Protein AF-A0ABD2P4W2-F1 (afdb_monomer)

Nearest PDB structures (foldseek):
  8jvi-assembly1_C  TM=2.532E-01  e=9.306E+00  Homo sapiens

pLDDT: mean 79.31, std 14.36, range [38.62, 95.75]

Foldseek 3Di:
DVVVLVVLLVQLVVLLCVLVVHPPDDPLCCLAPVNLVSSVVSLCVSQVQDPVVLAGPRLVSSVSNLVSLLVVLVVQLVVCVVVVPPVSNVRNVVSNVSSCVVCVPRRPVRSVVVVVVCVVPPDPDDDDPVVLVVLLVVLVVLLVVLVVVVVVPNDPVSVVVNVVSVVVNVCSLLVHDPVVVVPQDVVLQVPADADDPPDPSLVPDDPVSSVVCSRRRDD

Organism: NCBI:txid559131

Radius of gyration: 25.96 Å; Cα contacts (8 Å, |Δi|>4): 155; chains: 1; bounding box: 66×44×63 Å

Secondary structure (DSSP, 8-state):
-HHHHHHHHHHHHHHHHHHTT-TT--GGGGGSGGGHHHHHHHHHHHHTEETTTTEESSHHHHHHHHHHHHHHHHHHHHHHHHTT-HHHHHHHHHHHHHHHHHIIIIIIHHHHHHHHHHHHH----PPPHHHHHHHHHHHHHHHHHHHHHHHH---HHHHHHHHHHHHHHHHHHHTS-HHHHHT--HHHHHTPPPPPTT-HHHHTS-HHHHHHHTT----

Solvent-accessible surface area (backbone atoms only — not comparable to full-atom values): 12471 Å² total; per-residue (Å²): 116,66,69,60,54,52,50,52,54,51,51,41,49,56,42,33,32,62,75,69,74,38,88,84,68,52,82,75,59,57,43,35,55,90,34,45,65,53,50,54,52,18,50,35,62,74,22,45,47,38,83,90,75,64,42,50,79,37,32,70,56,47,53,48,50,56,55,49,51,53,54,52,46,55,50,51,36,56,51,22,59,76,68,68,38,60,69,65,30,48,39,38,49,56,27,48,52,55,52,47,55,53,42,56,67,56,46,48,53,47,27,54,53,49,52,53,48,52,58,71,67,56,77,81,78,74,82,51,74,66,57,54,50,54,50,48,56,52,41,53,53,49,42,51,55,33,50,54,49,43,71,76,47,83,45,72,69,49,52,52,50,36,49,54,40,51,53,49,50,52,31,62,72,60,74,41,57,72,73,61,62,72,68,60,49,71,68,60,64,73,66,48,58,70,82,63,89,86,39,78,79,56,75,80,44,54,76,72,49,49,66,56,48,66,73,44,77,68,131

Structure (mmCIF, N/CA/C/O backbone):
data_AF-A0ABD2P4W2-F1
#
_entry.id   AF-A0ABD2P4W2-F1
#
loop_
_atom_site.group_PDB
_atom_site.id
_atom_site.type_symbol
_atom_site.label_atom_id
_atom_site.label_alt_id
_atom_site.label_comp_id
_atom_site.label_asym_id
_atom_site.label_entity_id
_atom_site.label_seq_id
_atom_site.pdbx_PDB_ins_code
_atom_site.Cartn_x
_atom_site.Cartn_y
_atom_site.Cartn_z
_atom_site.occupancy
_atom_site.B_iso_or_equiv
_atom_site.auth_seq_id
_atom_site.auth_comp_id
_atom_site.auth_asym_id
_atom_site.auth_atom_id
_atom_site.pdbx_PDB_model_num
ATOM 1 N N . MET A 1 1 ? 2.104 8.604 -4.302 1.00 66.94 1 MET A N 1
ATOM 2 C CA . MET A 1 1 ? 1.792 8.224 -2.901 1.00 66.94 1 MET A CA 1
ATOM 3 C C . MET A 1 1 ? 0.327 8.475 -2.496 1.00 66.94 1 MET A C 1
ATOM 5 O O . MET A 1 1 ? -0.291 7.561 -1.969 1.00 66.94 1 MET A O 1
ATOM 9 N N . ILE A 1 2 ? -0.269 9.649 -2.766 1.00 79.31 2 ILE A N 1
ATOM 10 C CA . ILE A 1 2 ? -1.679 9.965 -2.413 1.00 79.31 2 ILE A CA 1
ATOM 11 C C . ILE A 1 2 ? -2.708 9.025 -3.060 1.00 79.31 2 ILE A C 1
ATOM 13 O O . ILE A 1 2 ? -3.575 8.501 -2.367 1.00 79.31 2 ILE A O 1
ATOM 17 N N . ARG A 1 3 ? -2.574 8.738 -4.364 1.00 84.12 3 ARG A N 1
ATOM 18 C CA . ARG A 1 3 ? -3.506 7.850 -5.088 1.00 84.12 3 ARG A CA 1
ATOM 19 C C . ARG A 1 3 ? -3.620 6.461 -4.457 1.00 84.12 3 ARG A C 1
ATOM 21 O O . ARG A 1 3 ? -4.713 5.919 -4.366 1.00 84.12 3 ARG A O 1
ATOM 28 N N . ALA A 1 4 ? -2.500 5.904 -3.990 1.00 82.62 4 ALA A N 1
ATOM 29 C CA . ALA A 1 4 ? -2.482 4.602 -3.330 1.00 82.62 4 ALA A CA 1
ATOM 30 C C . ALA A 1 4 ? -3.249 4.635 -1.999 1.00 82.62 4 ALA A C 1
ATOM 32 O O . ALA A 1 4 ? -4.070 3.759 -1.760 1.00 82.62 4 ALA A O 1
ATOM 33 N N . LYS A 1 5 ? -3.052 5.684 -1.184 1.00 88.19 5 LYS A N 1
ATOM 34 C CA . LYS A 1 5 ? -3.781 5.878 0.081 1.00 88.19 5 LYS A CA 1
ATOM 35 C C . LYS A 1 5 ? -5.291 5.968 -0.152 1.00 88.19 5 LYS A C 1
ATOM 37 O O . LYS A 1 5 ? -6.044 5.223 0.465 1.00 88.19 5 LYS A O 1
ATOM 42 N N . LEU A 1 6 ? -5.713 6.818 -1.093 1.00 88.62 6 LEU A N 1
ATOM 43 C CA . LEU A 1 6 ? -7.126 6.984 -1.453 1.00 88.62 6 LEU A CA 1
ATOM 44 C C . LEU A 1 6 ? -7.740 5.685 -1.976 1.00 88.62 6 LEU A C 1
ATOM 46 O O . LEU A 1 6 ? -8.839 5.323 -1.572 1.00 88.62 6 LEU A O 1
ATOM 50 N N . ARG A 1 7 ? -7.020 4.944 -2.826 1.00 91.50 7 ARG A N 1
ATOM 51 C CA . ARG A 1 7 ? -7.491 3.654 -3.342 1.00 91.50 7 ARG A CA 1
ATOM 52 C C . ARG A 1 7 ? -7.661 2.621 -2.228 1.00 91.50 7 ARG A C 1
ATOM 54 O O . ARG A 1 7 ? -8.627 1.869 -2.269 1.00 91.50 7 ARG A O 1
ATOM 61 N N . THR A 1 8 ? -6.756 2.577 -1.251 1.00 90.88 8 THR A N 1
ATOM 62 C CA . THR A 1 8 ? -6.867 1.662 -0.103 1.00 90.88 8 THR A CA 1
ATOM 63 C C . THR A 1 8 ? -8.081 1.999 0.760 1.00 90.88 8 THR A C 1
ATOM 65 O O . THR A 1 8 ? -8.876 1.110 1.041 1.00 90.88 8 THR A O 1
ATOM 68 N N . VAL A 1 9 ? -8.273 3.276 1.112 1.00 92.31 9 VAL A N 1
ATOM 69 C CA . VAL A 1 9 ? -9.445 3.718 1.892 1.00 92.31 9 VAL A CA 1
ATOM 70 C C . VAL A 1 9 ? -10.745 3.490 1.117 1.00 92.31 9 VAL A C 1
ATOM 72 O O . VAL A 1 9 ? -11.713 2.998 1.683 1.00 92.31 9 VAL A O 1
ATOM 75 N N . GLY A 1 10 ? -10.763 3.776 -0.187 1.00 92.00 10 GLY A N 1
ATOM 76 C CA . GLY A 1 10 ? -11.934 3.547 -1.034 1.00 92.00 10 GLY A CA 1
ATOM 77 C C . GLY A 1 10 ? -12.313 2.069 -1.142 1.00 92.00 10 GLY A C 1
ATOM 78 O O . GLY A 1 10 ? -13.488 1.737 -1.052 1.00 92.00 10 GLY A O 1
ATOM 79 N N . LYS A 1 11 ? -11.330 1.168 -1.274 1.00 92.44 11 LYS A N 1
ATOM 80 C CA . LYS A 1 11 ? -11.581 -0.283 -1.248 1.00 92.44 11 LYS A CA 1
ATOM 81 C C . LYS A 1 11 ? -12.157 -0.737 0.087 1.00 92.44 11 LYS A C 1
ATOM 83 O O . LYS A 1 11 ? -13.155 -1.443 0.083 1.00 92.44 11 LYS A O 1
ATOM 88 N N . PHE A 1 12 ? -11.554 -0.299 1.192 1.00 94.38 12 PHE A N 1
ATOM 89 C CA . PHE A 1 12 ? -12.067 -0.577 2.531 1.00 94.38 12 PHE A CA 1
ATOM 90 C C . PHE A 1 12 ? -13.524 -0.123 2.663 1.00 94.38 12 PHE A C 1
ATOM 92 O O . PHE A 1 12 ? -14.371 -0.896 3.089 1.00 94.38 12 PHE A O 1
ATOM 99 N N . PHE A 1 13 ? -13.830 1.098 2.226 1.00 93.50 13 PHE A N 1
ATOM 100 C CA . PHE A 1 13 ? -15.171 1.656 2.344 1.00 93.50 13 PHE A CA 1
ATOM 101 C C . PHE A 1 13 ? -16.206 0.912 1.489 1.00 93.50 13 PHE A C 1
ATOM 103 O O . PHE A 1 13 ? -17.329 0.699 1.932 1.00 93.50 13 PHE A O 1
ATOM 110 N N . LEU A 1 14 ? -15.825 0.461 0.290 1.00 92.75 14 LEU A N 1
ATOM 111 C CA . LEU A 1 14 ? -16.684 -0.393 -0.534 1.00 92.75 14 LEU A CA 1
ATOM 112 C C . LEU A 1 14 ? -16.977 -1.734 0.145 1.00 92.75 14 LEU A C 1
ATOM 114 O O . LEU A 1 14 ? -18.105 -2.209 0.075 1.00 92.75 14 LEU A O 1
ATOM 118 N N . THR A 1 15 ? -15.984 -2.343 0.794 1.00 91.75 15 THR A N 1
ATOM 119 C CA . THR A 1 15 ? -16.191 -3.565 1.582 1.00 91.75 15 THR A CA 1
ATOM 120 C C . THR A 1 15 ? -17.103 -3.293 2.779 1.00 91.75 15 THR A C 1
ATOM 122 O O . THR A 1 15 ? -18.064 -4.023 2.989 1.00 91.75 15 THR A O 1
ATOM 125 N N . PHE A 1 16 ? -16.889 -2.183 3.483 1.00 92.56 16 PHE A N 1
ATOM 126 C CA . PHE A 1 16 ? -17.720 -1.773 4.613 1.00 92.56 16 PHE A CA 1
ATOM 127 C C . PHE A 1 16 ? -19.195 -1.614 4.248 1.00 92.56 16 PHE A C 1
ATOM 129 O O . PHE A 1 16 ? -20.061 -2.172 4.919 1.00 92.56 16 PHE A O 1
ATOM 136 N N . LYS A 1 17 ? -19.495 -0.938 3.135 1.00 91.00 17 LYS A N 1
ATOM 137 C CA . LYS A 1 17 ? -20.877 -0.809 2.652 1.00 91.00 17 LYS A CA 1
ATOM 138 C C . LYS A 1 17 ? -21.545 -2.156 2.384 1.00 91.00 17 LYS A C 1
ATOM 140 O O . LYS A 1 17 ? -22.726 -2.311 2.682 1.00 91.00 17 LYS A O 1
ATOM 145 N N . LYS A 1 18 ? -20.796 -3.124 1.839 1.00 89.81 18 LYS A N 1
ATOM 146 C CA . LYS A 1 18 ? -21.309 -4.477 1.583 1.00 89.81 18 LYS A CA 1
ATOM 147 C C . LYS A 1 18 ? -21.664 -5.196 2.880 1.00 89.81 18 LYS A C 1
ATOM 149 O O . LYS A 1 18 ? -22.725 -5.803 2.941 1.00 89.81 18 LYS A O 1
ATOM 154 N N . ILE A 1 19 ? -20.817 -5.090 3.904 1.00 88.25 19 ILE A N 1
ATOM 155 C CA . ILE A 1 19 ? -21.049 -5.727 5.208 1.00 88.25 19 ILE A CA 1
ATOM 156 C C . ILE A 1 19 ? -22.237 -5.087 5.936 1.00 88.25 19 ILE A C 1
ATOM 158 O O . ILE A 1 19 ? -23.075 -5.797 6.480 1.00 88.25 19 ILE A O 1
ATOM 162 N N . CYS A 1 20 ? -22.361 -3.758 5.900 1.00 83.88 20 CYS A N 1
ATOM 163 C CA . CYS A 1 20 ? -23.487 -3.048 6.515 1.00 83.88 20 CYS A CA 1
ATOM 164 C C . CYS A 1 20 ? -24.790 -3.102 5.694 1.00 83.88 20 CYS A C 1
ATOM 166 O O . CYS A 1 20 ? -25.811 -2.580 6.140 1.00 83.88 20 CYS A O 1
ATOM 168 N N . GLY A 1 21 ? -24.766 -3.653 4.475 1.00 82.19 21 GLY A N 1
ATOM 169 C CA . GLY A 1 21 ? -25.934 -3.739 3.591 1.00 82.19 21 GLY A CA 1
ATOM 170 C C . GLY A 1 21 ? -26.534 -2.387 3.178 1.00 82.19 21 GLY A C 1
ATOM 171 O O . GLY A 1 21 ? -27.677 -2.339 2.733 1.00 82.19 21 GLY A O 1
ATOM 172 N N . SER A 1 22 ? -25.795 -1.285 3.336 1.00 78.94 22 SER A N 1
ATOM 173 C CA . SER A 1 22 ? -26.328 0.076 3.209 1.00 78.94 22 SER A CA 1
ATOM 174 C C . SER A 1 22 ? -25.470 0.928 2.275 1.00 78.94 22 SER A C 1
ATOM 176 O O . SER A 1 22 ? -24.369 1.359 2.620 1.00 78.94 22 SER A O 1
ATOM 178 N N . GLU A 1 23 ? -25.998 1.224 1.085 1.00 76.69 23 GLU A N 1
ATOM 179 C CA . GLU A 1 23 ? -25.281 2.005 0.067 1.00 76.69 23 GLU A CA 1
ATOM 180 C C . GLU A 1 23 ? -25.213 3.508 0.407 1.00 76.69 23 GLU A C 1
ATOM 182 O O . GLU A 1 23 ? -24.297 4.208 -0.029 1.00 76.69 23 GLU A O 1
ATOM 187 N N . SER A 1 24 ? -26.137 4.006 1.234 1.00 80.12 24 SER A N 1
ATOM 188 C CA . SER A 1 24 ? -26.233 5.429 1.597 1.00 80.12 24 SER A CA 1
ATOM 189 C C . SER A 1 24 ? -25.302 5.862 2.734 1.00 80.12 24 SER A C 1
ATOM 191 O O . SER A 1 24 ? -25.220 7.060 3.009 1.00 80.12 24 SER A O 1
ATOM 193 N N . ILE A 1 25 ? -24.588 4.926 3.373 1.00 85.56 25 ILE A N 1
ATOM 194 C CA . ILE A 1 25 ? -23.655 5.244 4.461 1.00 85.56 25 ILE A CA 1
ATOM 195 C C . ILE A 1 25 ? -22.551 6.166 3.947 1.00 85.56 25 ILE A C 1
ATOM 197 O O . ILE A 1 25 ? -21.987 5.951 2.865 1.00 85.56 25 ILE A O 1
ATOM 201 N N . LYS A 1 26 ? -22.206 7.176 4.748 1.00 89.31 26 LYS A N 1
ATOM 202 C CA . LYS A 1 26 ? -21.050 8.051 4.506 1.00 89.31 26 LYS A CA 1
ATOM 203 C C . LYS A 1 26 ? -19.825 7.538 5.251 1.00 89.31 26 LYS A C 1
ATOM 205 O O . LYS A 1 26 ? -19.919 6.991 6.339 1.00 89.31 26 LYS A O 1
ATOM 210 N N . LEU A 1 27 ? -18.634 7.824 4.722 1.00 87.12 27 LEU A N 1
ATOM 211 C CA . LEU A 1 27 ? -17.372 7.416 5.358 1.00 87.12 27 LEU A CA 1
ATOM 212 C C . LEU A 1 27 ? -17.237 7.913 6.807 1.00 87.12 27 LEU A C 1
ATOM 214 O O . LEU A 1 27 ? -16.566 7.284 7.612 1.00 87.12 27 LEU A O 1
ATOM 218 N N . GLN A 1 28 ? -17.860 9.042 7.143 1.00 87.12 28 GLN A N 1
ATOM 219 C CA . GLN A 1 28 ? -17.798 9.608 8.488 1.00 87.12 28 GLN A CA 1
ATOM 220 C C . GLN A 1 28 ? -18.575 8.790 9.529 1.00 87.12 28 GLN A C 1
ATOM 222 O O . GLN A 1 28 ? -18.220 8.850 10.699 1.00 87.12 28 GLN A O 1
ATOM 227 N N . GLU A 1 29 ? -19.598 8.047 9.106 1.00 87.81 29 GLU A N 1
ATOM 228 C CA . GLU A 1 29 ? -20.446 7.212 9.972 1.00 87.81 29 GLU A CA 1
ATOM 229 C C . GLU A 1 29 ? -19.734 5.904 10.351 1.00 87.81 29 GLU A C 1
ATOM 231 O O . GLU A 1 29 ? -20.058 5.280 11.351 1.00 87.81 29 GLU A O 1
ATOM 236 N N . VAL A 1 30 ? -18.679 5.519 9.619 1.00 89.44 30 VAL A N 1
ATOM 237 C CA . VAL A 1 30 ? -17.810 4.383 9.987 1.00 89.44 30 VAL A CA 1
ATOM 238 C C . VAL A 1 30 ? -17.209 4.556 11.387 1.00 89.44 30 VAL A C 1
ATOM 240 O O . VAL A 1 30 ? -16.889 3.568 12.035 1.00 89.44 30 VAL A O 1
ATOM 243 N N . PHE A 1 31 ? -17.042 5.800 11.845 1.00 90.44 31 PHE A N 1
ATOM 244 C CA . PHE A 1 31 ? -16.404 6.140 13.119 1.00 90.44 31 PHE A CA 1
ATOM 245 C C . PHE A 1 31 ? -17.381 6.208 14.299 1.00 90.44 31 PHE A C 1
ATOM 247 O O . PHE A 1 31 ? -17.016 6.730 15.351 1.00 90.44 31 PHE A O 1
ATOM 254 N N . ASP A 1 32 ? -18.604 5.706 14.132 1.00 89.19 32 ASP A N 1
ATOM 255 C CA . ASP A 1 32 ? -19.534 5.519 15.240 1.00 89.19 32 ASP A CA 1
ATOM 256 C C . ASP A 1 32 ? -19.240 4.181 15.948 1.00 89.19 32 ASP A C 1
ATOM 258 O O . ASP A 1 32 ? -19.039 3.168 15.271 1.00 89.19 32 ASP A O 1
ATOM 262 N N . PRO A 1 33 ?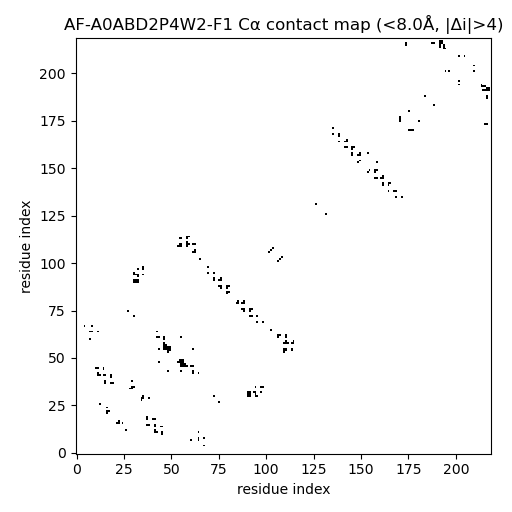 -19.232 4.123 17.295 1.00 87.94 33 PRO A N 1
ATOM 263 C CA . PRO A 1 33 ? -18.919 2.900 18.041 1.00 87.94 33 PRO A CA 1
ATOM 264 C C . PRO A 1 33 ? -19.706 1.642 17.620 1.00 87.94 33 PRO A C 1
ATOM 266 O O . PRO A 1 33 ? -19.084 0.587 17.511 1.00 87.94 33 PRO A O 1
ATOM 269 N N . PRO A 1 34 ? -21.015 1.709 17.286 1.00 88.19 34 PRO A N 1
ATOM 270 C CA . PRO A 1 34 ? -21.768 0.536 16.822 1.00 88.19 34 PRO A CA 1
ATOM 271 C C . PRO A 1 34 ? -21.244 -0.077 15.516 1.00 88.19 34 PRO A C 1
ATOM 273 O O . PRO A 1 34 ? -21.499 -1.241 15.225 1.00 88.19 34 PRO A O 1
ATOM 276 N N . HIS A 1 35 ? -20.508 0.692 14.713 1.00 88.88 35 HIS A N 1
ATOM 277 C CA . HIS A 1 35 ? -19.928 0.232 13.455 1.00 88.88 35 HIS A CA 1
ATOM 278 C C . HIS A 1 35 ? -18.534 -0.384 13.618 1.00 88.88 35 HIS A C 1
ATOM 280 O O . HIS A 1 35 ? -17.917 -0.773 12.622 1.00 88.88 35 HIS A O 1
ATOM 286 N N . TYR A 1 36 ? -18.027 -0.487 14.847 1.00 87.50 36 TYR A N 1
ATOM 287 C CA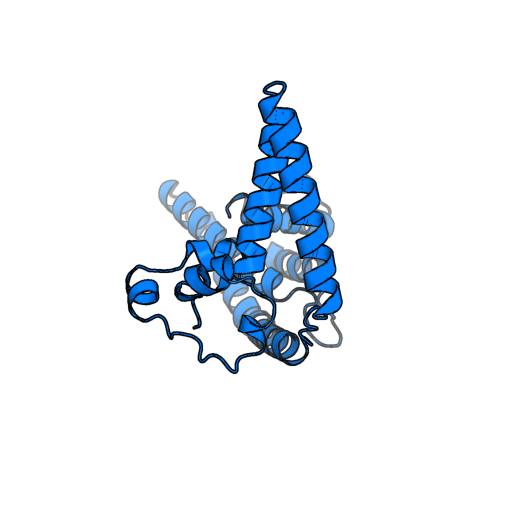 . TYR A 1 36 ? -16.704 -1.031 15.125 1.00 87.50 36 TYR A CA 1
ATOM 288 C C . TYR A 1 36 ? -16.523 -2.457 14.589 1.00 87.50 36 TYR A C 1
ATOM 290 O O . TYR A 1 36 ? -15.587 -2.709 13.827 1.00 87.50 36 TYR A O 1
ATOM 298 N N . ASP A 1 37 ? -17.451 -3.363 14.894 1.00 87.06 37 ASP A N 1
ATOM 299 C CA . ASP A 1 37 ? -17.349 -4.760 14.461 1.00 87.06 37 ASP A CA 1
ATOM 300 C C . ASP A 1 37 ? -17.396 -4.878 12.935 1.00 87.06 37 ASP A C 1
ATOM 302 O O . ASP A 1 37 ? -16.593 -5.588 12.325 1.00 87.06 37 ASP A O 1
ATOM 306 N N . ALA A 1 38 ? -18.269 -4.096 12.290 1.00 89.50 38 ALA A N 1
ATOM 307 C CA . ALA A 1 38 ? -18.333 -4.009 10.834 1.00 89.50 38 ALA A CA 1
ATOM 308 C C . ALA A 1 38 ? -17.032 -3.445 10.236 1.00 89.50 38 ALA A C 1
ATOM 310 O O . ALA A 1 38 ? -16.576 -3.906 9.185 1.00 89.50 38 ALA A O 1
ATOM 311 N N . CYS A 1 39 ? -16.391 -2.483 10.906 1.00 89.62 39 CYS A N 1
ATOM 312 C CA . CYS A 1 39 ? -15.103 -1.925 10.500 1.00 89.62 39 CYS A CA 1
ATOM 313 C C . CYS A 1 39 ? -14.001 -2.993 10.537 1.00 89.62 39 CYS A C 1
ATOM 315 O O . CYS A 1 39 ? -13.291 -3.177 9.542 1.00 89.62 39 CYS A O 1
ATOM 317 N N . ILE A 1 40 ? -13.892 -3.744 11.634 1.00 87.31 40 ILE A N 1
ATOM 318 C CA . ILE A 1 40 ? -12.907 -4.825 11.767 1.00 87.31 40 ILE A CA 1
ATOM 319 C C . ILE A 1 40 ? -13.183 -5.945 10.757 1.00 87.31 40 ILE A C 1
ATOM 321 O O . ILE A 1 40 ? -12.266 -6.354 10.038 1.00 87.31 40 ILE A O 1
ATOM 325 N N . ALA A 1 41 ? -14.440 -6.368 10.602 1.00 87.50 41 ALA A N 1
ATOM 326 C CA . ALA A 1 41 ? -14.838 -7.352 9.595 1.00 87.50 41 ALA A CA 1
ATOM 327 C C . ALA A 1 41 ? -14.450 -6.907 8.173 1.00 87.50 41 ALA A C 1
ATOM 329 O O . ALA A 1 41 ? -13.907 -7.695 7.398 1.00 87.50 41 ALA A O 1
ATOM 330 N N . SER A 1 42 ? -14.613 -5.618 7.860 1.00 90.19 42 SER A N 1
ATOM 331 C CA . SER A 1 42 ? -14.233 -5.046 6.562 1.00 90.19 42 SER A CA 1
ATOM 332 C C . SER A 1 42 ? -12.728 -5.073 6.318 1.00 90.19 42 SER A C 1
ATOM 334 O O . SER A 1 42 ? -12.279 -5.354 5.203 1.00 90.19 42 SER A O 1
ATOM 336 N N . ILE A 1 43 ? -11.926 -4.778 7.348 1.00 87.81 43 ILE A N 1
ATOM 337 C CA . ILE A 1 43 ? -10.462 -4.889 7.273 1.00 87.81 43 ILE A CA 1
ATOM 338 C C . ILE A 1 43 ? -10.074 -6.351 7.041 1.00 87.81 43 ILE A C 1
ATOM 340 O O . ILE A 1 43 ? -9.242 -6.634 6.174 1.00 87.81 43 ILE A O 1
ATOM 344 N N . ASN A 1 44 ? -10.704 -7.271 7.768 1.00 86.81 44 ASN A N 1
ATOM 345 C CA . ASN A 1 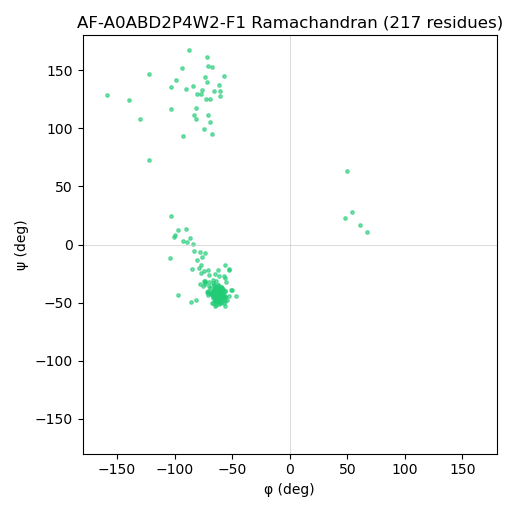44 ? -10.433 -8.700 7.690 1.00 86.81 44 ASN A CA 1
ATOM 346 C C . ASN A 1 44 ? -10.770 -9.278 6.316 1.00 86.81 44 ASN A C 1
ATOM 348 O O . ASN A 1 44 ? -9.933 -9.964 5.726 1.00 86.81 44 ASN A O 1
ATOM 352 N N . GLU A 1 45 ? -11.923 -8.929 5.750 1.00 88.94 45 GLU A N 1
ATOM 353 C CA . GLU A 1 45 ? -12.307 -9.339 4.400 1.00 88.94 45 GLU A CA 1
ATOM 354 C C . GLU A 1 45 ? -11.370 -8.728 3.343 1.00 88.94 45 GLU A C 1
ATOM 356 O O . GLU A 1 45 ? -10.816 -9.443 2.500 1.00 88.94 45 GLU A O 1
ATOM 361 N N . MET A 1 46 ? -11.106 -7.416 3.412 1.00 88.44 46 MET A N 1
ATOM 362 C CA . MET A 1 46 ? -10.242 -6.727 2.444 1.00 88.44 46 MET A CA 1
ATOM 363 C C . MET A 1 46 ? -8.814 -7.288 2.440 1.00 88.44 46 MET A C 1
ATOM 365 O O . MET A 1 46 ? -8.187 -7.407 1.380 1.00 88.44 46 MET A O 1
ATOM 369 N N . CYS A 1 47 ? -8.279 -7.600 3.619 1.00 85.19 47 CYS A N 1
ATOM 370 C CA . CYS A 1 47 ? -6.914 -8.091 3.785 1.00 85.19 47 CYS A CA 1
ATOM 371 C C . CYS A 1 47 ? -6.809 -9.621 3.777 1.00 85.19 47 CYS A C 1
ATOM 373 O O . CYS A 1 47 ? -5.688 -10.132 3.904 1.00 85.19 47 CYS A O 1
ATOM 375 N N . LYS A 1 48 ? -7.937 -10.317 3.564 1.00 85.62 48 LYS A N 1
ATOM 376 C CA . LYS A 1 48 ? -8.070 -11.778 3.555 1.00 85.62 48 LYS A CA 1
ATOM 377 C C . LYS A 1 48 ? -7.427 -12.391 4.796 1.00 85.62 48 LYS A C 1
ATOM 379 O O . LYS A 1 48 ? -6.406 -13.076 4.701 1.00 85.62 48 LYS A O 1
ATOM 384 N N . MET A 1 49 ? -7.975 -12.041 5.955 1.00 80.12 49 MET A N 1
ATOM 385 C CA . MET A 1 49 ? -7.612 -12.673 7.214 1.00 80.12 49 MET A CA 1
ATOM 386 C C . MET A 1 49 ? -8.126 -14.110 7.221 1.00 80.12 49 MET A C 1
ATOM 388 O O . MET A 1 49 ? -9.310 -14.350 6.997 1.00 80.12 49 MET A O 1
ATOM 392 N N . ASP A 1 50 ? -7.234 -15.055 7.466 1.00 78.44 50 ASP A N 1
ATOM 393 C CA . ASP A 1 50 ? -7.594 -16.439 7.725 1.00 78.44 50 ASP A CA 1
ATOM 394 C C . ASP A 1 50 ? -7.999 -16.575 9.196 1.00 78.44 50 ASP A C 1
ATOM 396 O O . ASP A 1 50 ? -7.194 -16.331 10.095 1.00 78.44 50 ASP A O 1
ATOM 400 N N . VAL A 1 51 ? -9.256 -16.953 9.424 1.00 73.19 51 VAL A N 1
ATOM 401 C CA . VAL A 1 51 ? -9.856 -17.092 10.758 1.00 73.19 51 VAL A CA 1
ATOM 402 C C . VAL A 1 51 ? -9.174 -18.200 11.566 1.00 73.19 51 VAL A C 1
ATOM 404 O O . VAL A 1 51 ? -9.048 -18.078 12.779 1.00 73.19 51 VAL A O 1
ATOM 407 N N . ASN A 1 52 ? -8.674 -19.250 10.907 1.00 68.44 52 ASN A N 1
ATOM 408 C CA . ASN A 1 52 ? -8.072 -20.398 11.590 1.00 68.44 52 ASN A CA 1
ATOM 409 C C . ASN A 1 52 ? -6.647 -20.107 12.065 1.00 68.44 52 ASN A C 1
ATOM 411 O O . ASN A 1 52 ? -6.205 -20.626 13.086 1.00 68.44 52 ASN A O 1
ATOM 415 N N . THR A 1 53 ? -5.907 -19.296 11.306 1.00 66.81 53 THR A N 1
ATOM 416 C CA . THR A 1 53 ? -4.503 -18.981 11.609 1.00 66.81 53 THR A CA 1
ATOM 417 C C . THR A 1 53 ? -4.312 -17.586 12.204 1.00 66.81 53 THR A C 1
ATOM 419 O O . THR A 1 53 ? -3.216 -17.277 12.673 1.00 66.81 53 THR A O 1
ATOM 422 N N . GLY A 1 54 ? -5.342 -16.733 12.165 1.00 68.31 54 GLY A N 1
ATOM 423 C CA . GLY A 1 54 ? -5.277 -15.316 12.534 1.00 68.31 54 GLY A CA 1
ATOM 424 C C . GLY A 1 54 ? -4.425 -14.474 11.578 1.00 68.31 54 GLY A C 1
ATOM 425 O O . GLY A 1 54 ? -4.078 -13.337 11.890 1.00 68.31 54 GLY A O 1
ATOM 426 N N . ARG A 1 55 ? -4.016 -15.017 10.421 1.00 69.94 55 ARG A N 1
ATOM 427 C CA . ARG A 1 55 ? -3.011 -14.392 9.545 1.00 69.94 55 ARG A CA 1
ATOM 428 C C . ARG A 1 55 ? -3.644 -13.640 8.387 1.00 69.94 55 ARG A C 1
ATOM 430 O O . ARG A 1 55 ? -4.569 -14.114 7.741 1.00 69.94 55 ARG A O 1
ATOM 437 N N . TYR A 1 56 ? -3.057 -12.497 8.047 1.00 78.25 56 TYR A N 1
ATOM 438 C CA . TYR A 1 56 ? -3.442 -11.720 6.871 1.00 78.25 56 TYR A CA 1
ATOM 439 C C . TYR A 1 56 ? -2.649 -12.146 5.635 1.00 78.25 56 TYR A C 1
ATOM 441 O O . TYR A 1 56 ? -1.417 -12.179 5.667 1.00 78.25 56 TYR A O 1
ATOM 449 N N . ALA A 1 57 ? -3.327 -12.344 4.500 1.00 76.00 57 ALA A N 1
ATOM 450 C CA . ALA A 1 57 ? -2.642 -12.519 3.214 1.00 76.00 57 ALA A CA 1
ATOM 451 C C . ALA A 1 57 ? -1.915 -11.236 2.769 1.00 76.00 57 ALA A C 1
ATOM 453 O O . ALA A 1 57 ? -0.881 -11.293 2.102 1.00 76.00 57 ALA A O 1
ATOM 454 N N . SER A 1 58 ? -2.440 -10.062 3.148 1.00 79.50 58 SER A N 1
ATOM 455 C CA . SER A 1 58 ? -1.833 -8.748 2.868 1.00 79.50 58 SER A CA 1
ATOM 456 C C . SER A 1 58 ? -1.563 -7.938 4.147 1.00 79.50 58 SER A C 1
ATOM 458 O O . SER A 1 58 ? -2.228 -6.927 4.393 1.00 79.50 58 SER A O 1
ATOM 460 N N . PRO A 1 59 ? -0.549 -8.320 4.949 1.00 76.44 59 PRO A N 1
ATOM 461 C CA . PRO A 1 59 ? -0.279 -7.698 6.245 1.00 76.44 59 PRO A CA 1
ATOM 462 C C . PRO A 1 59 ? 0.035 -6.199 6.160 1.00 76.44 59 PRO A C 1
ATOM 464 O O . PRO A 1 59 ? -0.439 -5.395 6.957 1.00 76.44 59 PRO A O 1
ATOM 467 N N . ALA A 1 60 ? 0.820 -5.791 5.157 1.00 78.31 60 ALA A N 1
ATOM 468 C CA . ALA A 1 60 ? 1.171 -4.385 4.957 1.00 78.31 60 ALA A CA 1
ATOM 469 C C . ALA A 1 60 ? -0.061 -3.509 4.675 1.00 78.31 60 ALA A C 1
ATOM 471 O O . ALA A 1 60 ? -0.117 -2.361 5.112 1.00 78.31 60 ALA A O 1
ATOM 472 N N . THR A 1 61 ? -1.060 -4.050 3.972 1.00 83.81 61 THR A N 1
ATOM 473 C CA . THR A 1 61 ? -2.316 -3.347 3.696 1.00 83.81 61 THR A CA 1
ATOM 474 C C . THR A 1 61 ? -3.167 -3.219 4.955 1.00 83.81 61 THR A C 1
ATOM 476 O O . THR A 1 61 ? -3.696 -2.133 5.180 1.00 83.81 61 THR A O 1
ATOM 479 N N . ALA A 1 62 ? -3.235 -4.264 5.790 1.00 83.31 62 ALA A N 1
ATOM 480 C CA . ALA A 1 62 ? -3.955 -4.248 7.070 1.00 83.31 62 ALA A CA 1
ATOM 481 C C . ALA A 1 62 ? -3.385 -3.184 8.026 1.00 83.31 62 ALA A C 1
ATOM 483 O O . ALA A 1 62 ? -4.113 -2.358 8.577 1.00 83.31 62 ALA A O 1
ATOM 484 N N . PHE A 1 63 ? -2.057 -3.111 8.126 1.00 82.56 63 PHE A N 1
ATOM 485 C CA . PHE A 1 63 ? -1.391 -2.061 8.897 1.00 82.56 63 PHE A CA 1
ATOM 486 C C . PHE A 1 63 ? -1.645 -0.660 8.325 1.00 82.56 63 PHE A C 1
ATOM 488 O O . PHE A 1 63 ? -1.957 0.285 9.054 1.00 82.56 63 PHE A O 1
ATOM 495 N N . ALA A 1 64 ? -1.532 -0.514 7.001 1.00 85.81 64 ALA A N 1
ATOM 496 C CA . ALA A 1 64 ? -1.725 0.769 6.340 1.00 85.81 64 ALA A CA 1
ATOM 497 C C . ALA A 1 64 ? -3.150 1.308 6.534 1.00 85.81 64 ALA A C 1
ATOM 499 O O . ALA A 1 64 ? -3.296 2.483 6.872 1.00 85.81 64 ALA A O 1
ATOM 500 N N . ILE A 1 65 ? -4.185 0.474 6.360 1.00 89.56 65 ILE A N 1
ATOM 501 C CA . ILE A 1 65 ? -5.575 0.915 6.532 1.00 89.56 65 ILE A CA 1
ATOM 502 C C . ILE A 1 65 ? -5.850 1.330 7.977 1.00 89.56 65 ILE A C 1
ATOM 504 O O . ILE A 1 65 ? -6.405 2.406 8.182 1.00 89.56 65 ILE A O 1
ATOM 508 N N . GLY A 1 66 ? -5.362 0.576 8.968 1.00 87.44 66 GLY A N 1
ATOM 509 C CA . GLY A 1 66 ? -5.490 0.950 10.378 1.00 87.44 66 GLY A CA 1
ATOM 510 C C . GLY A 1 66 ? -4.862 2.315 10.682 1.00 87.44 66 GLY A C 1
ATOM 511 O O . GLY A 1 66 ? -5.480 3.172 11.316 1.00 87.44 66 GLY A O 1
ATOM 512 N N . SER A 1 67 ? -3.663 2.577 10.149 1.00 87.12 67 SER A N 1
ATOM 513 C CA . SER A 1 67 ? -3.015 3.893 10.263 1.00 87.12 67 SER A CA 1
ATOM 514 C C . SER A 1 67 ? -3.820 5.008 9.583 1.00 87.12 67 SER A C 1
ATOM 516 O O . SER A 1 67 ? -3.901 6.125 10.100 1.00 87.12 67 SER A O 1
ATOM 518 N N . TYR A 1 68 ? -4.422 4.732 8.424 1.00 91.06 68 TYR A N 1
ATOM 519 C CA . TYR A 1 68 ? -5.214 5.722 7.691 1.00 91.06 68 TYR A CA 1
ATOM 520 C C . TYR A 1 68 ? -6.530 6.040 8.399 1.00 91.06 68 TYR A C 1
ATOM 522 O O . TYR A 1 68 ? -6.863 7.218 8.516 1.00 91.06 68 TYR A O 1
ATOM 530 N N . LEU A 1 69 ? -7.226 5.035 8.930 1.00 91.00 69 LEU A N 1
ATOM 531 C CA . LEU A 1 69 ? -8.454 5.225 9.702 1.00 91.00 69 LEU A CA 1
ATOM 532 C C . LEU A 1 69 ? -8.203 6.071 10.951 1.00 91.00 69 LEU A C 1
ATOM 534 O O . LEU A 1 69 ? -8.928 7.037 11.168 1.00 91.00 69 LEU A O 1
ATOM 538 N N . LYS A 1 70 ? -7.114 5.817 11.693 1.00 90.00 70 LYS A N 1
ATOM 539 C CA . LYS A 1 70 ? -6.720 6.670 12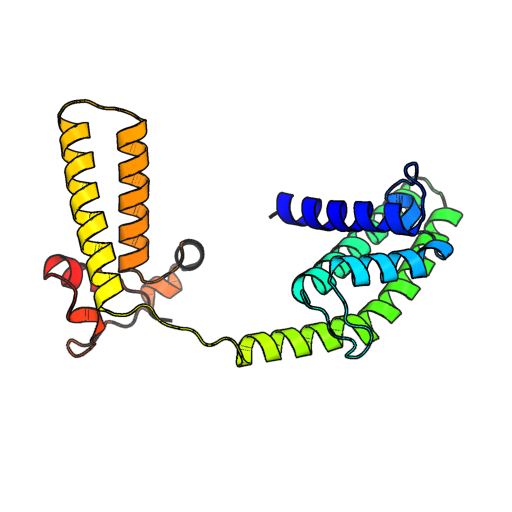.831 1.00 90.00 70 LYS A CA 1
ATOM 540 C C . LYS A 1 70 ? -6.550 8.135 12.420 1.00 90.00 70 LYS A C 1
ATOM 542 O O . LYS A 1 70 ? -7.054 9.030 13.091 1.00 90.00 70 LYS A O 1
ATOM 547 N N . LYS A 1 71 ? -5.884 8.403 11.291 1.00 90.75 71 LYS A N 1
ATOM 548 C CA . LYS A 1 71 ? -5.701 9.777 10.784 1.00 90.75 71 LYS A CA 1
ATOM 549 C C . LYS A 1 71 ? -7.023 10.444 10.407 1.00 90.75 71 LYS A C 1
ATOM 551 O O . LYS A 1 71 ? -7.200 11.624 10.696 1.00 90.75 71 LYS A O 1
ATOM 556 N N . ILE A 1 72 ? -7.936 9.703 9.777 1.00 91.56 72 ILE A N 1
ATOM 557 C CA . ILE A 1 72 ? -9.266 10.214 9.419 1.00 91.56 72 ILE A CA 1
ATOM 558 C C . ILE A 1 72 ? -10.073 10.515 10.689 1.00 91.56 72 ILE A C 1
ATOM 560 O O . ILE A 1 72 ? -10.644 11.595 10.795 1.00 91.56 72 ILE A O 1
ATOM 564 N N . ALA A 1 73 ? -10.048 9.629 11.686 1.00 91.06 73 ALA A N 1
ATOM 565 C CA . ALA A 1 73 ? -10.708 9.853 12.969 1.00 91.06 73 ALA A CA 1
ATOM 566 C C . ALA A 1 73 ? -10.179 11.113 13.681 1.00 91.06 73 ALA A C 1
ATOM 568 O O . ALA A 1 73 ? -10.968 11.969 14.072 1.00 91.06 73 ALA A O 1
ATOM 569 N N . PHE A 1 74 ? -8.855 11.304 13.769 1.00 91.50 74 PHE A N 1
ATOM 570 C CA . PHE A 1 74 ? -8.270 12.527 14.348 1.00 91.50 74 PHE A CA 1
ATOM 571 C C . PHE A 1 74 ? -8.684 13.803 13.604 1.00 91.50 74 PHE A C 1
ATOM 573 O O . PHE A 1 74 ? -8.911 14.848 14.227 1.00 91.50 74 PHE A O 1
ATOM 580 N N . TYR A 1 75 ? -8.809 13.726 12.277 1.00 92.75 75 TYR A N 1
ATOM 581 C CA . TYR A 1 75 ? -9.340 14.827 11.482 1.00 92.75 75 TYR A CA 1
ATOM 582 C C . TYR A 1 75 ? -10.804 15.125 11.842 1.00 92.75 75 TYR A C 1
ATOM 584 O O . TYR A 1 75 ? -11.136 16.282 12.097 1.00 92.75 75 TYR A O 1
ATOM 592 N N . LEU A 1 76 ? -11.659 14.102 11.947 1.00 91.31 76 LEU A N 1
ATOM 593 C CA . LEU A 1 76 ? -13.073 14.266 12.308 1.00 91.31 76 LEU A CA 1
ATOM 594 C C . LEU A 1 76 ? -13.269 14.781 13.742 1.00 91.31 76 LEU A C 1
ATOM 596 O O . LEU A 1 76 ? -14.167 15.590 13.984 1.00 91.31 76 LEU A O 1
ATOM 600 N N . VAL A 1 77 ? -12.407 14.387 14.685 1.00 90.62 77 VAL A N 1
ATOM 601 C CA . VAL A 1 77 ? -12.366 14.966 16.041 1.00 90.62 77 VAL A CA 1
ATOM 602 C C . VAL A 1 77 ? -12.058 16.459 15.959 1.00 90.62 77 VAL A C 1
ATOM 604 O O . VAL A 1 77 ? -12.783 17.274 16.528 1.00 90.62 77 VAL A O 1
ATOM 607 N N . SER A 1 78 ? -11.016 16.830 15.209 1.00 90.88 78 SER A N 1
ATOM 608 C CA . SER A 1 78 ? -10.615 18.231 15.019 1.00 90.88 78 SER A CA 1
ATOM 609 C C . SER A 1 78 ? -11.722 19.061 14.355 1.00 90.88 78 SER A C 1
ATOM 611 O O . SER A 1 78 ? -11.955 20.209 14.734 1.00 90.88 78 SER A O 1
ATOM 613 N N . GLU A 1 79 ? -12.434 18.486 13.385 1.00 91.69 79 GLU A N 1
ATOM 614 C CA . GLU A 1 79 ? -13.593 19.109 12.737 1.00 91.69 79 GLU A CA 1
ATOM 615 C C . GLU A 1 79 ? -14.766 19.294 13.715 1.00 91.69 79 GLU A C 1
ATOM 617 O O . GLU A 1 79 ? -15.382 20.361 13.751 1.00 91.69 79 GLU A O 1
ATOM 622 N N . SER A 1 80 ? -15.039 18.291 14.553 1.00 89.25 80 SER A N 1
ATOM 623 C CA . SER A 1 80 ? -16.107 18.334 15.562 1.00 89.25 80 SER A CA 1
ATOM 624 C C . SER A 1 80 ? -15.836 19.389 16.637 1.00 89.25 80 SER A C 1
ATOM 626 O O . SER A 1 80 ? -16.755 20.110 17.027 1.00 89.25 80 SER A O 1
ATOM 628 N N . ILE A 1 81 ? -14.568 19.562 17.036 1.00 88.81 81 ILE A N 1
ATOM 629 C CA . ILE A 1 81 ? -14.128 20.639 17.938 1.00 88.81 81 ILE A CA 1
ATOM 630 C C . ILE A 1 81 ? -14.401 22.011 17.311 1.00 88.81 81 ILE A C 1
ATOM 632 O O . ILE A 1 81 ? -15.018 22.864 17.948 1.00 88.81 81 ILE A O 1
ATOM 636 N N . LYS A 1 82 ? -14.008 22.218 16.045 1.00 90.88 82 LYS A N 1
ATOM 637 C CA . LYS A 1 82 ? -14.257 23.483 15.325 1.00 90.88 82 LYS A CA 1
ATOM 638 C C . LYS A 1 82 ? -15.748 23.808 15.224 1.00 90.88 82 LYS A C 1
ATOM 640 O O . LYS A 1 82 ? -16.132 24.965 15.355 1.00 90.88 82 LYS A O 1
ATOM 645 N N . LYS A 1 83 ? -16.585 22.787 15.025 1.00 91.50 83 LYS A N 1
ATOM 646 C CA . LYS A 1 83 ? -18.050 22.908 14.937 1.00 91.50 83 LYS A CA 1
ATOM 647 C C . LYS A 1 83 ? -18.757 22.924 16.300 1.00 91.50 83 LYS A C 1
ATOM 649 O O . LYS A 1 83 ? -19.980 22.996 16.328 1.00 91.50 83 LYS A O 1
ATOM 654 N N . LYS A 1 84 ? -18.016 22.848 17.415 1.00 88.94 84 LYS A N 1
ATOM 655 C CA . LYS A 1 84 ? -18.540 22.752 18.793 1.00 88.94 84 LYS A CA 1
ATOM 656 C C . LYS A 1 84 ? -19.530 21.593 19.013 1.00 88.94 84 LYS A C 1
ATOM 658 O O . LYS A 1 84 ? -20.379 21.667 19.898 1.00 88.94 84 LYS A O 1
ATOM 663 N N . ASN A 1 85 ? -19.413 20.505 18.250 1.00 90.38 85 ASN A N 1
ATOM 664 C CA . ASN A 1 85 ? -20.260 19.322 18.414 1.00 90.38 85 ASN A CA 1
ATOM 665 C C . ASN A 1 85 ? -19.584 18.306 19.350 1.00 90.38 85 ASN A C 1
ATOM 667 O O . ASN A 1 85 ? -18.777 17.486 18.910 1.00 90.38 85 ASN A O 1
ATOM 671 N N . LYS A 1 86 ? -19.908 18.387 20.647 1.00 87.75 86 LYS A N 1
ATOM 672 C CA . LYS A 1 86 ? -19.307 17.542 21.693 1.00 87.75 86 LYS A CA 1
ATOM 673 C C . LYS A 1 86 ? -19.725 16.073 21.605 1.00 87.75 86 LYS A C 1
ATOM 675 O O . LYS A 1 86 ? -18.863 15.215 21.716 1.00 87.75 86 LYS A O 1
ATOM 680 N N . SER A 1 87 ? -21.001 15.789 21.337 1.00 88.25 87 SER A N 1
ATOM 681 C CA . SER A 1 87 ? -21.501 14.407 21.236 1.00 88.25 87 SER A CA 1
ATOM 682 C C . SER A 1 87 ? -20.774 13.635 20.133 1.00 88.25 87 SER A C 1
ATOM 684 O O . SER A 1 87 ? -20.243 12.553 20.359 1.00 88.25 87 SER A O 1
ATOM 686 N N . ARG A 1 88 ? -20.633 14.245 18.952 1.00 87.50 88 ARG A N 1
ATOM 687 C CA . ARG A 1 88 ? -19.894 13.626 17.849 1.00 87.50 88 ARG A CA 1
ATOM 688 C C . ARG A 1 88 ? -18.411 13.435 18.168 1.00 87.50 88 ARG A C 1
ATOM 690 O O . ARG A 1 88 ? -17.810 12.447 17.761 1.00 87.50 88 ARG A O 1
ATOM 697 N N . GLN A 1 89 ? -17.812 14.394 18.870 1.00 89.06 89 GLN A N 1
ATOM 698 C CA . GLN A 1 89 ? -16.418 14.307 19.291 1.00 89.06 89 GLN A CA 1
ATOM 699 C C . GLN A 1 89 ? -16.181 13.113 20.226 1.00 89.06 89 GLN A C 1
ATOM 701 O O . GLN A 1 89 ? -15.150 12.456 20.097 1.00 89.06 89 GLN A O 1
ATOM 706 N N . GLU A 1 90 ? -17.099 12.867 21.158 1.00 90.50 90 GLU A N 1
ATOM 707 C CA . GLU A 1 90 ? -17.039 11.765 22.122 1.00 90.50 90 GLU A CA 1
ATOM 708 C C . GLU A 1 90 ? -17.164 10.411 21.419 1.00 90.50 90 GLU A C 1
ATOM 710 O O . GLU A 1 90 ? -16.234 9.616 21.500 1.00 90.50 90 GLU A O 1
ATOM 715 N N . ASN A 1 91 ? -18.174 10.235 20.560 1.00 89.50 91 ASN A N 1
ATOM 716 C CA . ASN A 1 91 ? -18.351 9.003 19.779 1.00 89.50 91 ASN A CA 1
ATOM 717 C C . ASN A 1 91 ? -17.092 8.606 18.984 1.00 89.50 91 ASN A C 1
ATOM 719 O O . ASN A 1 91 ? -16.682 7.447 18.988 1.00 89.50 91 ASN A O 1
ATOM 723 N N . ILE A 1 92 ? -16.444 9.570 18.316 1.00 89.69 92 ILE A N 1
ATOM 724 C CA . ILE A 1 92 ? -15.232 9.288 17.526 1.00 89.69 92 ILE A CA 1
ATOM 725 C C . ILE A 1 92 ? -14.043 8.944 18.439 1.00 89.69 92 ILE A C 1
ATOM 727 O O . ILE A 1 92 ? -13.174 8.160 18.051 1.00 89.69 92 ILE A O 1
ATOM 731 N N . LYS A 1 93 ? -13.967 9.533 19.640 1.00 90.38 93 LYS A N 1
ATOM 732 C CA . LYS A 1 93 ? -12.930 9.193 20.625 1.00 90.38 93 LYS A CA 1
ATOM 733 C C . LYS A 1 93 ? -13.131 7.784 21.171 1.00 90.38 93 LYS A C 1
ATOM 735 O O . LYS A 1 93 ? -12.154 7.043 21.234 1.00 90.38 93 LYS A O 1
ATOM 740 N N . ASP A 1 94 ? -14.365 7.405 21.474 1.00 90.50 94 ASP A N 1
ATOM 741 C CA . ASP A 1 94 ? -14.695 6.055 21.932 1.00 90.50 94 ASP A CA 1
ATOM 742 C C . ASP A 1 94 ? -14.350 5.026 20.852 1.00 90.50 94 ASP A C 1
ATOM 744 O O . ASP A 1 94 ? -13.649 4.047 21.109 1.00 90.50 94 ASP A O 1
ATOM 748 N N . PHE A 1 95 ? -14.702 5.316 19.596 1.00 90.38 95 PHE A N 1
ATOM 749 C CA . PHE A 1 95 ? -14.288 4.500 18.456 1.00 90.38 95 PHE A CA 1
ATOM 750 C C . PHE A 1 95 ? -12.759 4.400 18.320 1.00 90.38 95 PHE A C 1
ATOM 752 O O . PHE A 1 95 ? -12.228 3.338 17.997 1.00 90.38 95 PHE A O 1
ATOM 759 N N . LEU A 1 96 ? -12.021 5.489 18.562 1.00 88.38 96 LEU A N 1
ATOM 760 C CA . LEU A 1 96 ? -10.555 5.480 18.526 1.00 88.38 96 LEU A CA 1
ATOM 761 C C . LEU A 1 96 ? -9.945 4.573 19.598 1.00 88.38 96 LEU A C 1
ATOM 763 O O . LEU A 1 96 ? -8.932 3.931 19.308 1.00 88.38 96 LEU A O 1
ATOM 767 N N . ILE A 1 97 ? -10.541 4.513 20.792 1.00 87.50 97 ILE A N 1
ATOM 768 C CA . ILE A 1 97 ? -10.113 3.614 21.872 1.00 87.50 97 ILE A CA 1
ATOM 769 C C . ILE A 1 97 ? -10.300 2.159 21.426 1.00 87.50 97 ILE A C 1
ATOM 771 O O . ILE A 1 97 ? -9.321 1.411 21.385 1.00 87.50 97 ILE A O 1
ATOM 775 N N . LEU A 1 98 ? -11.500 1.805 20.949 1.00 85.88 98 LEU A N 1
ATOM 776 C CA . LEU A 1 98 ? -11.800 0.466 20.419 1.00 85.88 98 LEU A CA 1
ATOM 777 C C . LEU A 1 98 ? -10.850 0.077 19.271 1.00 85.88 98 LEU A C 1
ATOM 779 O O . LEU A 1 98 ? -10.304 -1.030 19.212 1.00 85.88 98 LEU A O 1
ATOM 783 N N . LEU A 1 99 ? -10.596 1.010 18.348 1.00 83.94 99 LEU A N 1
ATOM 784 C CA . LEU A 1 99 ? -9.688 0.806 17.218 1.00 83.94 99 LEU A CA 1
ATOM 785 C C . LEU A 1 99 ? -8.231 0.646 17.666 1.00 83.94 99 LEU A C 1
ATOM 787 O O . LEU A 1 99 ? -7.458 -0.067 17.022 1.00 83.94 99 LEU A O 1
ATOM 791 N N . GLN A 1 100 ? -7.819 1.322 18.735 1.00 81.31 100 GLN A N 1
ATOM 792 C CA . GLN A 1 100 ? -6.470 1.202 19.268 1.00 81.31 100 GLN A CA 1
ATOM 793 C C . GLN A 1 100 ? -6.243 -0.154 19.932 1.00 81.31 100 GLN A C 1
ATOM 795 O O . GLN A 1 100 ? -5.197 -0.749 19.670 1.00 81.31 100 GLN A O 1
ATOM 800 N N . GLU A 1 101 ? -7.199 -0.645 20.717 1.00 77.06 101 GLU A N 1
ATOM 801 C CA . GLU A 1 101 ? -7.108 -1.953 21.371 1.00 77.06 101 GLU A CA 1
ATOM 802 C C . GLU A 1 101 ? -7.082 -3.092 20.343 1.00 77.06 101 GLU A C 1
ATOM 804 O O . GLU A 1 101 ? -6.105 -3.848 20.297 1.00 77.06 101 GLU A O 1
ATOM 809 N N . GLY A 1 102 ? -8.058 -3.139 19.429 1.00 68.94 102 GLY A N 1
ATOM 810 C CA . GLY A 1 102 ? -8.141 -4.202 18.416 1.00 68.94 102 GLY A CA 1
ATOM 811 C C . GLY A 1 102 ? -6.951 -4.224 17.448 1.00 68.94 102 GLY A C 1
ATOM 812 O O . GLY A 1 102 ? -6.356 -5.272 17.187 1.00 68.94 102 GLY A O 1
ATOM 813 N N . LEU A 1 103 ? -6.512 -3.058 16.951 1.00 68.38 103 LEU A N 1
ATOM 814 C CA . LEU A 1 103 ? -5.376 -3.012 16.019 1.00 68.38 103 LEU A CA 1
ATOM 815 C C . LEU A 1 103 ? -4.021 -3.270 16.694 1.00 68.38 103 LEU A C 1
ATOM 817 O O . LEU A 1 103 ? -3.126 -3.819 16.045 1.00 68.38 103 LEU A O 1
ATOM 821 N N . SER A 1 104 ? -3.820 -2.846 17.948 1.00 59.19 104 SER A N 1
ATOM 822 C CA . SER A 1 104 ? -2.540 -3.061 18.640 1.00 59.19 104 SER A CA 1
ATOM 823 C C . SER A 1 104 ? -2.319 -4.519 19.023 1.00 59.19 104 SER A C 1
ATOM 825 O O . SER A 1 104 ? -1.197 -5.001 18.854 1.00 59.19 104 SER A O 1
ATOM 827 N N . HIS A 1 105 ? -3.352 -5.217 19.499 1.00 58.69 105 HIS A N 1
ATOM 828 C CA . HIS A 1 105 ? -3.208 -6.587 19.990 1.00 58.69 105 HIS A CA 1
ATOM 829 C C . HIS A 1 105 ? -3.214 -7.635 18.871 1.00 58.69 105 HIS A C 1
ATOM 831 O O . HIS A 1 105 ? -2.317 -8.480 18.829 1.00 58.69 105 HIS A O 1
ATOM 837 N N . GLU A 1 106 ? -4.159 -7.563 17.933 1.00 58.97 106 GLU A N 1
ATOM 838 C CA . GLU A 1 106 ? -4.365 -8.636 16.949 1.00 58.97 106 GLU A CA 1
ATOM 839 C C . GLU A 1 106 ? -3.664 -8.358 15.620 1.00 58.97 106 GLU A C 1
ATOM 841 O O . GLU A 1 106 ? -3.003 -9.230 15.051 1.00 58.97 106 GLU A O 1
ATOM 846 N N . VAL A 1 107 ? -3.749 -7.120 15.130 1.00 60.19 107 VAL A N 1
ATOM 847 C CA . VAL A 1 107 ? -3.290 -6.794 13.774 1.00 60.19 107 VAL A CA 1
ATOM 848 C C . VAL A 1 107 ? -1.799 -6.488 13.749 1.00 60.19 107 VAL A C 1
ATOM 850 O O . VAL A 1 107 ? -1.068 -7.063 12.948 1.00 60.19 107 VAL A O 1
ATOM 853 N N . ASN A 1 108 ? -1.297 -5.621 14.628 1.00 64.38 108 ASN A N 1
ATOM 854 C CA . ASN A 1 108 ? 0.093 -5.162 14.546 1.00 64.38 108 ASN A CA 1
ATOM 855 C C . ASN A 1 108 ? 1.113 -6.274 14.824 1.00 64.38 108 ASN A C 1
ATOM 857 O O . ASN A 1 108 ? 2.083 -6.407 14.072 1.00 64.38 108 ASN A O 1
ATOM 861 N N . LYS A 1 109 ? 0.888 -7.099 15.855 1.00 66.44 109 LYS A N 1
ATOM 862 C CA . LYS A 1 109 ? 1.771 -8.230 16.176 1.00 66.44 109 LYS A CA 1
ATOM 863 C C . LYS A 1 109 ? 1.809 -9.232 15.021 1.00 66.44 109 LYS A C 1
ATOM 865 O O . LYS A 1 109 ? 2.880 -9.530 14.486 1.00 66.44 109 LYS A O 1
ATOM 870 N N . THR A 1 110 ? 0.634 -9.649 14.558 1.00 64.31 110 THR A N 1
ATOM 871 C CA . THR A 1 110 ? 0.490 -10.622 13.472 1.00 64.31 110 THR A CA 1
ATOM 872 C C . THR A 1 110 ? 1.016 -10.088 12.143 1.00 64.31 110 THR A C 1
ATOM 874 O O . THR A 1 110 ? 1.602 -10.830 11.352 1.00 64.31 110 THR A O 1
ATOM 877 N N . VAL A 1 111 ? 0.874 -8.787 11.878 1.00 66.25 111 VAL A N 1
ATOM 878 C CA . VAL A 1 111 ? 1.439 -8.163 10.680 1.00 66.25 111 VAL A CA 1
ATOM 879 C C . VAL A 1 111 ? 2.962 -8.169 10.714 1.00 66.25 111 VAL A C 1
ATOM 881 O O . VAL A 1 111 ? 3.583 -8.520 9.709 1.00 66.25 111 VAL A O 1
ATOM 884 N N . LEU A 1 112 ? 3.572 -7.801 11.841 1.00 68.69 112 LEU A N 1
ATOM 885 C CA . LEU A 1 112 ? 5.029 -7.774 11.973 1.00 68.69 112 LEU A CA 1
ATOM 886 C C . LEU A 1 112 ? 5.632 -9.175 11.832 1.00 68.69 112 LEU A C 1
ATOM 888 O O . LEU A 1 112 ? 6.636 -9.344 11.132 1.00 68.69 112 LEU A O 1
ATOM 892 N N . GLU A 1 113 ? 5.010 -10.182 12.441 1.00 70.50 113 GLU A N 1
ATOM 893 C CA . GLU A 1 113 ? 5.436 -11.579 12.329 1.00 70.50 113 GLU A CA 1
ATOM 894 C C . GLU A 1 113 ? 5.299 -12.099 10.892 1.00 70.50 113 GLU A C 1
ATOM 896 O O . GLU A 1 113 ? 6.276 -12.614 10.338 1.00 70.50 113 GLU A O 1
ATOM 901 N N . ASN A 1 114 ? 4.154 -11.862 10.240 1.00 68.38 114 ASN A N 1
ATOM 902 C CA . ASN A 1 114 ? 3.944 -12.251 8.844 1.00 68.38 114 ASN A CA 1
ATOM 903 C C . ASN A 1 114 ? 4.902 -11.528 7.887 1.00 68.38 114 ASN A C 1
ATOM 905 O O . ASN A 1 114 ? 5.426 -12.147 6.964 1.00 68.38 114 ASN A O 1
ATOM 909 N N . GLN A 1 115 ? 5.182 -10.237 8.091 1.00 67.94 115 GLN A N 1
ATOM 910 C CA . GLN A 1 115 ? 6.149 -9.506 7.263 1.00 67.94 115 GLN A CA 1
ATOM 911 C C . GLN A 1 115 ? 7.570 -10.049 7.432 1.00 67.94 115 GLN A C 1
ATOM 913 O O . GLN A 1 115 ? 8.286 -10.206 6.439 1.00 67.94 115 GLN A O 1
ATOM 918 N N . LYS A 1 116 ? 7.989 -10.351 8.668 1.00 72.25 116 LYS A N 1
ATOM 919 C CA . LYS A 1 116 ? 9.289 -10.985 8.932 1.00 72.25 116 LYS A CA 1
ATOM 920 C C . LYS A 1 116 ? 9.365 -12.357 8.269 1.00 72.25 116 LYS A C 1
ATOM 922 O O . LYS A 1 116 ? 10.365 -12.670 7.629 1.00 72.25 116 LYS A O 1
ATOM 927 N N . GLU A 1 117 ? 8.307 -13.151 8.366 1.00 70.94 117 GLU A N 1
ATOM 928 C CA . GLU A 1 117 ? 8.247 -14.475 7.758 1.00 70.94 117 GLU A CA 1
ATOM 929 C C . GLU A 1 117 ? 8.247 -14.426 6.224 1.00 70.94 117 GLU A C 1
ATOM 931 O O . GLU A 1 117 ? 9.018 -15.149 5.596 1.00 70.94 117 GLU A O 1
ATOM 936 N N . GLN A 1 118 ? 7.472 -13.530 5.611 1.00 69.25 118 GLN A N 1
ATOM 937 C CA . GLN A 1 118 ? 7.488 -13.315 4.162 1.00 69.25 118 GLN A CA 1
ATOM 938 C C . GLN A 1 118 ? 8.865 -12.863 3.677 1.00 69.25 118 GLN A C 1
ATOM 940 O O . GLN A 1 118 ? 9.333 -13.355 2.653 1.00 69.25 118 GLN A O 1
ATOM 945 N N . LYS A 1 119 ? 9.548 -11.977 4.415 1.00 69.25 119 LYS A N 1
ATOM 946 C CA . LYS A 1 119 ? 10.932 -11.597 4.097 1.00 69.25 119 LYS A CA 1
ATOM 947 C C . LYS A 1 119 ? 11.881 -12.795 4.180 1.00 69.25 119 LYS A C 1
ATOM 949 O O . LYS A 1 119 ? 12.673 -12.967 3.261 1.00 69.25 119 LYS A O 1
ATOM 954 N N . ARG A 1 120 ? 11.770 -13.641 5.214 1.00 69.38 120 ARG A N 1
ATOM 955 C CA . ARG A 1 120 ? 12.591 -14.861 5.360 1.00 69.38 120 ARG A CA 1
ATOM 956 C C . ARG A 1 120 ? 12.344 -15.879 4.246 1.00 69.38 120 ARG A C 1
ATOM 958 O O . ARG A 1 120 ? 13.287 -16.472 3.742 1.00 69.38 120 ARG A O 1
ATOM 965 N N . ARG A 1 121 ? 11.082 -16.086 3.859 1.00 71.25 121 ARG A N 1
ATOM 966 C CA . ARG A 1 121 ? 10.687 -17.065 2.830 1.00 71.25 121 ARG A CA 1
ATOM 967 C C . ARG A 1 121 ? 10.887 -16.555 1.401 1.00 71.25 121 ARG A C 1
ATOM 969 O O . ARG A 1 121 ? 10.815 -17.344 0.461 1.00 71.25 121 ARG A O 1
ATOM 976 N N . LYS A 1 122 ? 11.112 -15.250 1.208 1.00 70.69 122 LYS A N 1
ATOM 977 C CA . LYS A 1 122 ? 11.311 -14.658 -0.117 1.00 70.69 122 LYS A CA 1
ATOM 978 C C . LYS A 1 122 ? 12.629 -15.149 -0.711 1.00 70.69 122 LYS A C 1
ATOM 980 O O . LYS A 1 122 ? 13.683 -14.559 -0.496 1.00 70.69 122 LYS A O 1
ATOM 985 N N . LYS A 1 123 ? 12.552 -16.203 -1.522 1.00 69.25 123 LYS A N 1
ATOM 986 C CA . LYS A 1 123 ? 13.669 -16.659 -2.349 1.00 69.25 123 LYS A CA 1
ATOM 987 C C . LYS A 1 123 ? 13.915 -15.619 -3.441 1.00 69.25 123 LYS A C 1
ATOM 989 O O . LYS A 1 123 ? 13.133 -15.501 -4.382 1.00 69.25 123 LYS A O 1
ATOM 994 N N . ILE A 1 124 ? 14.975 -14.828 -3.298 1.00 67.19 124 ILE A N 1
ATOM 995 C CA . ILE A 1 124 ? 15.410 -13.906 -4.349 1.00 67.19 124 ILE A CA 1
ATOM 996 C C . ILE A 1 124 ? 16.060 -14.761 -5.435 1.00 67.19 124 ILE A C 1
ATOM 998 O O . ILE A 1 124 ? 17.192 -15.210 -5.291 1.00 67.19 124 ILE A O 1
ATOM 1002 N N . THR A 1 125 ? 15.316 -15.047 -6.499 1.00 71.56 125 THR A N 1
ATOM 1003 C CA . THR A 1 125 ? 15.880 -15.676 -7.695 1.00 71.56 125 THR A CA 1
ATOM 1004 C C . THR A 1 125 ? 16.523 -14.574 -8.518 1.00 71.56 125 THR A C 1
ATOM 1006 O O . THR A 1 125 ? 15.830 -13.708 -9.054 1.00 71.56 125 THR A O 1
ATOM 1009 N N . LEU A 1 126 ? 17.853 -14.551 -8.546 1.00 73.19 126 LEU A N 1
ATOM 1010 C CA . LEU A 1 126 ? 18.581 -13.627 -9.403 1.00 73.19 126 LEU A CA 1
ATOM 1011 C C . LEU A 1 126 ? 18.432 -14.084 -10.865 1.00 73.19 126 LEU A C 1
ATOM 1013 O O . LEU A 1 126 ? 18.467 -15.291 -11.118 1.00 73.19 126 LEU A O 1
ATOM 1017 N N . PRO A 1 127 ? 18.250 -13.157 -11.823 1.00 75.56 127 PRO A N 1
ATOM 1018 C CA . PRO A 1 127 ? 18.291 -13.493 -13.241 1.00 75.56 127 PRO A CA 1
ATOM 1019 C C . PRO A 1 127 ? 19.624 -14.150 -13.596 1.00 75.56 127 PRO A C 1
ATOM 1021 O O . PRO A 1 127 ? 20.665 -13.767 -13.055 1.00 75.56 127 PRO A O 1
ATOM 1024 N N . SER A 1 128 ? 19.609 -15.112 -14.519 1.00 82.38 128 SER A N 1
ATOM 1025 C CA . SER A 1 128 ? 20.855 -15.727 -14.966 1.00 82.38 128 SER A CA 1
ATOM 1026 C C . SER A 1 128 ? 21.704 -14.719 -15.749 1.00 82.38 128 SER A C 1
ATOM 1028 O O . SER A 1 128 ? 21.183 -13.816 -16.411 1.00 82.38 128 SER A O 1
ATOM 1030 N N . THR A 1 129 ? 23.028 -14.896 -15.743 1.00 79.69 129 THR A N 1
ATOM 1031 C CA . THR A 1 129 ? 23.945 -14.071 -16.551 1.00 79.69 129 THR A CA 1
ATOM 1032 C C . THR A 1 129 ? 23.576 -14.105 -18.037 1.00 79.69 129 THR A C 1
ATOM 1034 O O . THR A 1 129 ? 23.737 -13.108 -18.741 1.00 79.69 129 THR A O 1
ATOM 1037 N N . LYS A 1 130 ? 23.033 -15.232 -18.515 1.00 83.38 130 LYS A N 1
ATOM 1038 C CA . LYS A 1 130 ? 22.545 -15.380 -19.889 1.00 83.38 130 LYS A CA 1
ATOM 1039 C C . LYS A 1 130 ? 21.368 -14.444 -20.165 1.00 83.38 130 LYS A C 1
ATOM 1041 O O . LYS A 1 130 ? 21.416 -13.714 -21.149 1.00 83.38 130 LYS A O 1
ATOM 1046 N N . ASP A 1 131 ? 20.379 -14.403 -19.276 1.00 84.31 131 ASP A N 1
ATOM 1047 C CA . ASP A 1 131 ? 19.200 -13.542 -19.433 1.00 84.31 131 ASP A CA 1
ATOM 1048 C C . ASP A 1 131 ? 19.576 -12.055 -19.388 1.00 84.31 131 ASP A C 1
ATOM 1050 O O . ASP A 1 131 ? 19.081 -11.261 -20.189 1.00 84.31 131 ASP A O 1
ATOM 1054 N N . ILE A 1 132 ? 20.511 -11.683 -18.504 1.00 84.31 132 ILE A N 1
ATOM 1055 C CA . ILE A 1 132 ? 21.045 -10.314 -18.409 1.00 84.31 132 ILE A CA 1
ATOM 1056 C C . ILE A 1 132 ? 21.726 -9.907 -19.723 1.00 84.31 132 ILE A C 1
ATOM 1058 O O . ILE A 1 132 ? 21.471 -8.814 -20.234 1.00 84.31 132 ILE A O 1
ATOM 1062 N N . ARG A 1 133 ? 22.560 -10.784 -20.301 1.00 85.25 133 ARG A N 1
ATOM 1063 C CA . ARG A 1 133 ? 23.204 -10.530 -21.601 1.00 85.25 133 ARG A CA 1
ATOM 1064 C C . ARG A 1 133 ? 22.177 -10.419 -22.722 1.00 85.25 133 ARG A C 1
ATOM 1066 O O . ARG A 1 133 ? 22.243 -9.472 -23.498 1.00 85.25 133 ARG A O 1
ATOM 1073 N N . SER A 1 134 ? 21.209 -11.333 -22.783 1.00 89.50 134 SER A N 1
ATOM 1074 C CA . SER A 1 134 ? 20.146 -11.297 -23.792 1.00 89.50 134 SER A CA 1
ATOM 1075 C C . SER A 1 134 ? 19.349 -9.991 -23.735 1.00 89.50 134 SER A C 1
ATOM 1077 O O . SER A 1 134 ? 19.083 -9.393 -24.780 1.00 89.50 134 SER A O 1
ATOM 1079 N N . LEU A 1 135 ? 19.029 -9.506 -22.531 1.00 89.75 135 LEU A N 1
ATOM 1080 C CA . LEU A 1 135 ? 18.373 -8.214 -22.345 1.00 89.75 135 LEU A CA 1
ATOM 1081 C C . LEU A 1 135 ? 19.264 -7.046 -22.796 1.00 89.75 135 LEU A C 1
ATOM 1083 O O . LEU A 1 135 ? 18.786 -6.177 -23.525 1.00 89.75 135 LEU A O 1
ATOM 1087 N N . LYS A 1 136 ? 20.549 -7.036 -22.413 1.00 90.38 136 LYS A N 1
ATOM 1088 C CA . LYS A 1 136 ? 21.507 -5.996 -22.826 1.00 90.38 136 LYS A CA 1
ATOM 1089 C C . LYS A 1 136 ? 21.595 -5.895 -24.349 1.00 90.38 136 LYS A C 1
ATOM 1091 O O . LYS A 1 136 ? 21.347 -4.826 -24.899 1.00 90.38 136 LYS A O 1
ATOM 1096 N N . THR A 1 137 ? 21.843 -7.013 -25.031 1.00 92.75 137 THR A N 1
ATOM 1097 C CA . THR A 1 137 ? 21.961 -7.056 -26.498 1.00 92.75 137 THR A CA 1
ATOM 1098 C C . THR A 1 137 ? 20.686 -6.573 -27.189 1.00 92.75 137 THR A C 1
ATOM 1100 O O . THR A 1 137 ? 20.739 -5.846 -28.182 1.00 92.75 137 THR A O 1
ATOM 1103 N N . TYR A 1 138 ? 19.518 -6.945 -26.660 1.00 94.75 138 TYR A N 1
ATOM 1104 C CA . TYR A 1 138 ? 18.242 -6.467 -27.183 1.00 94.75 138 TYR A CA 1
ATOM 1105 C C . TYR A 1 138 ? 18.087 -4.943 -27.049 1.00 94.75 138 TYR A C 1
ATOM 1107 O O . TYR A 1 138 ? 17.668 -4.278 -28.003 1.00 94.75 138 TYR A O 1
ATOM 1115 N N . LEU A 1 139 ? 18.437 -4.388 -25.886 1.00 94.25 139 LEU A N 1
ATOM 1116 C CA . LEU A 1 139 ? 18.357 -2.952 -25.622 1.00 94.25 139 LEU A CA 1
ATOM 1117 C C . LEU A 1 139 ? 19.346 -2.159 -26.483 1.00 94.25 139 LEU A C 1
ATOM 1119 O O . LEU A 1 139 ? 18.942 -1.163 -27.075 1.00 94.25 139 LEU A O 1
ATOM 1123 N N . GLU A 1 140 ? 20.590 -2.618 -26.627 1.00 92.62 140 GLU A N 1
ATOM 1124 C CA . GLU A 1 140 ? 21.601 -1.989 -27.494 1.00 92.62 140 GLU A CA 1
ATOM 1125 C C . GLU A 1 140 ? 21.145 -1.957 -28.958 1.00 92.62 140 GLU A C 1
ATOM 1127 O O . GLU A 1 140 ? 21.202 -0.916 -29.618 1.00 92.62 140 GLU A O 1
ATOM 1132 N N . LYS A 1 141 ? 20.590 -3.071 -29.459 1.00 95.19 141 LYS A N 1
ATOM 1133 C CA . LYS A 1 141 ? 20.036 -3.130 -30.819 1.00 95.19 141 LYS A CA 1
ATOM 1134 C C . LYS A 1 141 ? 18.884 -2.142 -31.000 1.00 95.19 141 LYS A C 1
ATOM 1136 O O . LYS A 1 141 ? 18.830 -1.442 -32.011 1.00 95.19 141 LYS A O 1
ATOM 1141 N N . ARG A 1 142 ? 17.960 -2.063 -30.035 1.00 95.00 142 ARG A N 1
ATOM 1142 C CA . ARG A 1 142 ? 16.861 -1.087 -30.087 1.00 95.00 142 ARG A CA 1
ATOM 1143 C C . ARG A 1 142 ? 17.363 0.347 -30.009 1.00 95.00 142 ARG A C 1
ATOM 1145 O O . ARG A 1 142 ? 16.875 1.178 -30.768 1.00 95.00 142 ARG A O 1
ATOM 1152 N N . GLN A 1 143 ? 18.332 0.630 -29.143 1.00 94.75 143 GLN A N 1
ATOM 1153 C CA . GLN A 1 143 ? 18.936 1.953 -29.018 1.00 94.75 143 GLN A CA 1
ATOM 1154 C C . GLN A 1 143 ? 19.485 2.414 -30.370 1.00 94.75 143 GLN A C 1
ATOM 1156 O O . GLN A 1 143 ? 19.145 3.507 -30.819 1.00 94.75 143 GLN A O 1
ATOM 1161 N N . HIS A 1 144 ? 20.247 1.554 -31.050 1.00 94.56 144 HIS A N 1
ATOM 1162 C CA . HIS A 1 144 ? 20.781 1.851 -32.374 1.00 94.56 144 HIS A CA 1
ATOM 1163 C C . HIS A 1 144 ? 19.666 2.115 -33.398 1.00 94.56 144 HIS A C 1
ATOM 1165 O O . HIS A 1 144 ? 19.660 3.159 -34.041 1.00 94.56 144 HIS A O 1
ATOM 1171 N N . VAL A 1 145 ? 18.660 1.237 -33.481 1.00 95.50 145 VAL A N 1
ATOM 1172 C CA . VAL A 1 145 ? 17.524 1.407 -34.408 1.00 95.50 145 VAL A CA 1
ATOM 1173 C C . VAL A 1 145 ? 16.758 2.711 -34.159 1.00 95.50 145 VAL A C 1
ATOM 1175 O O . VAL A 1 145 ? 16.378 3.390 -35.112 1.00 95.50 145 VAL A O 1
ATOM 1178 N N . HIS A 1 146 ? 16.493 3.069 -32.900 1.00 94.25 146 HIS A N 1
ATOM 1179 C CA . HIS A 1 146 ? 15.783 4.309 -32.582 1.00 94.25 146 HIS A CA 1
ATOM 1180 C C . HIS A 1 146 ? 16.642 5.550 -32.863 1.00 94.25 146 HIS A C 1
ATOM 1182 O O . HIS A 1 146 ? 16.103 6.547 -33.340 1.00 94.25 146 HIS A O 1
ATOM 1188 N N . LEU A 1 147 ? 17.958 5.486 -32.628 1.00 93.50 147 LEU A N 1
ATOM 1189 C CA . LEU A 1 147 ? 18.887 6.566 -32.968 1.00 93.50 147 LEU A CA 1
ATOM 1190 C C . LEU A 1 147 ? 18.939 6.817 -34.477 1.00 93.50 147 LEU A C 1
ATOM 1192 O O . LEU A 1 147 ? 18.789 7.965 -34.887 1.00 93.50 147 LEU A O 1
ATOM 1196 N N . GLU A 1 148 ? 19.087 5.775 -35.298 1.00 95.50 148 GLU A N 1
ATOM 1197 C CA . GLU A 1 148 ? 19.106 5.930 -36.761 1.00 95.50 148 GLU A CA 1
ATOM 1198 C C . GLU A 1 148 ? 17.784 6.518 -37.279 1.00 95.50 148 GLU A C 1
ATOM 1200 O O . GLU A 1 148 ? 17.787 7.501 -38.016 1.00 95.50 148 GLU A O 1
ATOM 1205 N N . LYS A 1 149 ? 16.639 6.037 -36.775 1.00 93.75 149 LYS A N 1
ATOM 1206 C CA . LYS A 1 149 ? 15.323 6.606 -37.120 1.00 93.75 149 LYS A CA 1
ATOM 1207 C C . LYS A 1 149 ? 15.189 8.088 -36.758 1.00 93.75 149 LYS 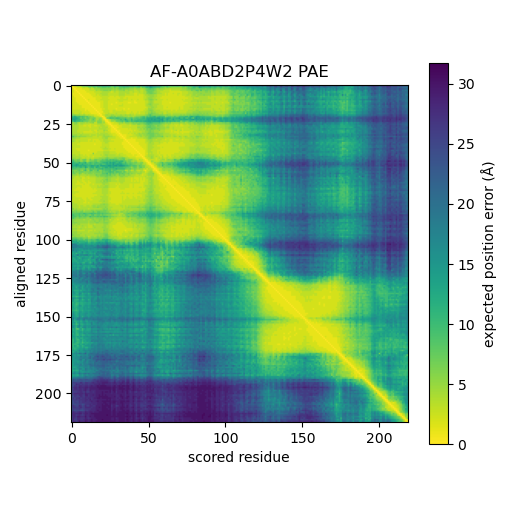A C 1
ATOM 1209 O O . LYS A 1 149 ? 14.545 8.831 -37.493 1.00 93.75 149 LYS A O 1
ATOM 1214 N N . LEU A 1 150 ? 15.752 8.517 -35.625 1.00 93.81 150 LEU A N 1
ATOM 1215 C CA . LEU A 1 150 ? 15.713 9.922 -35.206 1.00 93.81 150 LEU A CA 1
ATOM 1216 C C . LEU A 1 150 ? 16.671 10.805 -36.006 1.00 93.81 150 LEU A C 1
ATOM 1218 O O . LEU A 1 150 ? 16.345 11.974 -36.211 1.00 93.81 150 LEU A O 1
ATOM 1222 N N . LYS A 1 151 ? 17.810 10.262 -36.461 1.00 93.31 151 LYS A N 1
ATOM 1223 C CA . LYS A 1 151 ? 18.734 10.956 -37.371 1.00 93.31 151 LYS A CA 1
ATOM 1224 C C . LYS A 1 151 ? 18.095 11.207 -38.734 1.00 93.31 151 LYS A C 1
ATOM 1226 O O . LYS A 1 151 ? 18.279 12.284 -39.287 1.00 93.31 151 LYS A O 1
ATOM 1231 N N . GLU A 1 152 ? 17.333 10.243 -39.252 1.00 94.31 152 GLU A N 1
ATOM 1232 C CA . GLU A 1 152 ? 16.589 10.404 -40.508 1.00 94.31 152 GLU A CA 1
ATOM 1233 C C . GLU A 1 152 ? 15.463 11.437 -40.375 1.00 94.31 152 GLU A C 1
ATOM 1235 O O . GLU A 1 152 ? 15.327 12.335 -41.207 1.00 94.31 152 GLU A O 1
ATOM 1240 N N . LYS A 1 153 ? 14.622 11.306 -39.338 1.00 92.75 153 LYS A N 1
ATOM 1241 C CA . LYS A 1 153 ? 13.518 12.236 -39.079 1.00 92.75 153 LYS A CA 1
ATOM 1242 C C . LYS A 1 153 ? 13.074 12.184 -37.624 1.00 92.75 153 LYS A C 1
ATOM 1244 O O . LYS A 1 153 ? 12.672 11.138 -37.113 1.00 92.75 153 LYS A O 1
ATOM 1249 N N . PHE A 1 154 ? 12.994 13.351 -36.991 1.00 94.44 154 PHE A N 1
ATOM 1250 C CA . PHE A 1 154 ? 12.459 13.447 -35.640 1.00 94.44 154 PHE A CA 1
ATOM 1251 C C . PHE A 1 154 ? 10.996 12.974 -35.569 1.00 94.44 154 PHE A C 1
ATOM 1253 O O . PHE A 1 154 ? 10.125 13.442 -36.309 1.00 94.44 154 PHE A O 1
ATOM 1260 N N . LYS A 1 155 ? 10.726 12.052 -34.640 1.00 95.75 155 LYS A N 1
ATOM 1261 C CA . LYS A 1 155 ? 9.388 11.569 -34.281 1.00 95.75 155 LYS A CA 1
ATOM 1262 C C . LYS A 1 155 ? 9.316 11.412 -32.767 1.00 95.75 155 LYS A C 1
ATOM 1264 O O . LYS A 1 155 ? 10.110 10.669 -32.194 1.00 95.75 155 LYS A O 1
ATOM 1269 N N . PHE A 1 156 ? 8.339 12.063 -32.139 1.00 94.56 156 PHE A N 1
ATOM 1270 C CA . PHE A 1 156 ? 8.193 12.068 -30.680 1.00 94.56 156 PHE A CA 1
ATOM 1271 C C . PHE A 1 156 ? 8.099 10.657 -30.083 1.00 94.56 156 PHE A C 1
ATOM 1273 O O . PHE A 1 156 ? 8.806 10.354 -29.129 1.00 94.56 156 PHE A O 1
ATOM 1280 N N . GLU A 1 157 ? 7.305 9.767 -30.684 1.00 95.12 157 GLU A N 1
ATOM 1281 C CA . GLU A 1 157 ? 7.173 8.386 -30.196 1.00 95.12 157 GLU A CA 1
ATOM 1282 C C . GLU A 1 157 ? 8.500 7.613 -30.259 1.00 95.12 157 GLU A C 1
ATOM 1284 O O . GLU A 1 157 ? 8.851 6.904 -29.323 1.00 95.12 157 GLU A O 1
ATOM 1289 N N . VAL A 1 158 ? 9.307 7.822 -31.308 1.00 94.56 158 VAL A N 1
ATOM 1290 C CA . VAL A 1 158 ? 10.627 7.178 -31.443 1.00 94.56 158 VAL A CA 1
ATOM 1291 C C . VAL A 1 158 ? 11.611 7.723 -30.405 1.00 94.56 158 VAL A C 1
ATOM 1293 O O . VAL A 1 158 ? 12.407 6.966 -29.851 1.00 94.56 158 VAL A O 1
ATOM 1296 N N . TRP A 1 159 ? 11.544 9.022 -30.107 1.00 95.44 159 TRP A N 1
ATOM 1297 C CA . TRP A 1 159 ? 12.336 9.642 -29.046 1.00 95.44 159 TRP A CA 1
ATOM 1298 C C . TRP A 1 159 ? 11.939 9.128 -27.660 1.00 95.44 159 TRP A C 1
ATOM 1300 O O . TRP A 1 159 ? 12.803 8.785 -26.854 1.00 95.44 159 TRP A O 1
ATOM 1310 N N . LYS A 1 160 ? 10.639 8.995 -27.400 1.00 95.56 160 LYS A N 1
ATOM 1311 C CA . LYS A 1 160 ? 10.111 8.438 -26.153 1.00 95.56 160 LYS A CA 1
ATOM 1312 C C . LYS A 1 160 ? 10.508 6.969 -25.964 1.00 95.56 160 LYS A C 1
ATOM 1314 O O . LYS A 1 160 ? 10.906 6.588 -24.863 1.00 95.56 160 LYS A O 1
ATOM 1319 N N . ASP A 1 161 ? 10.473 6.167 -27.026 1.00 94.31 161 ASP A N 1
ATOM 1320 C CA . ASP A 1 161 ? 10.964 4.785 -26.997 1.00 94.31 161 ASP A CA 1
ATOM 1321 C C . ASP A 1 161 ? 12.473 4.727 -26.713 1.00 94.31 161 ASP A C 1
ATOM 1323 O O . ASP A 1 161 ? 12.917 3.941 -25.871 1.00 94.31 161 ASP A O 1
ATOM 1327 N N . LEU A 1 162 ? 13.266 5.597 -27.351 1.00 94.88 162 LEU A N 1
ATOM 1328 C CA . LEU A 1 162 ? 14.704 5.709 -27.094 1.00 94.88 162 LEU A CA 1
ATOM 1329 C C . LEU A 1 162 ? 15.000 6.091 -25.638 1.00 94.88 162 LEU A C 1
ATOM 1331 O O . LEU A 1 162 ? 15.915 5.525 -25.035 1.00 94.88 162 LEU A O 1
ATOM 1335 N N . LEU A 1 163 ? 14.226 7.011 -25.056 1.00 93.56 163 LEU A N 1
ATOM 1336 C CA . LEU A 1 163 ? 14.325 7.344 -23.635 1.00 93.56 163 LEU A CA 1
ATOM 1337 C C . LEU A 1 163 ? 14.053 6.124 -22.754 1.00 93.56 163 LEU A C 1
ATOM 1339 O O . LEU A 1 163 ? 14.812 5.870 -21.822 1.00 93.56 163 LEU A O 1
ATOM 1343 N N . GLY A 1 164 ? 13.012 5.345 -23.060 1.00 92.56 164 GLY A N 1
ATOM 1344 C CA . GLY A 1 164 ? 12.695 4.124 -22.317 1.00 92.56 164 GLY A CA 1
ATOM 1345 C C . GLY A 1 164 ? 13.825 3.091 -22.378 1.00 92.56 164 GLY A C 1
ATOM 1346 O O . GLY A 1 164 ? 14.224 2.539 -21.348 1.00 92.56 164 GLY A O 1
ATOM 1347 N N . VAL A 1 165 ? 14.391 2.874 -23.569 1.00 93.88 165 VAL A N 1
ATOM 1348 C CA . VAL A 1 165 ? 15.544 1.980 -23.771 1.00 93.88 165 VAL A CA 1
ATOM 1349 C C . VAL A 1 165 ? 16.764 2.474 -22.994 1.00 93.88 165 VAL A C 1
ATOM 1351 O O . VAL A 1 165 ? 17.391 1.696 -22.278 1.00 93.88 165 VAL A O 1
ATOM 1354 N N . THR A 1 166 ? 17.067 3.769 -23.076 1.00 90.56 166 THR A N 1
ATOM 1355 C CA . THR A 1 166 ? 18.215 4.383 -22.393 1.00 90.56 166 THR A CA 1
ATOM 1356 C C . THR A 1 166 ? 18.076 4.295 -20.875 1.00 90.56 166 THR A C 1
ATOM 1358 O O . THR A 1 166 ? 19.010 3.877 -20.195 1.00 90.56 166 THR A O 1
ATOM 1361 N N . LEU A 1 167 ? 16.895 4.603 -20.333 1.00 88.12 167 LEU A N 1
ATOM 1362 C CA . LEU A 1 167 ? 16.618 4.473 -18.902 1.00 88.12 167 LEU A CA 1
ATOM 1363 C C . LEU A 1 167 ? 16.787 3.024 -18.426 1.00 88.12 167 LEU A C 1
ATOM 1365 O O . LEU A 1 167 ? 17.356 2.783 -17.363 1.00 88.12 167 LEU A O 1
ATOM 1369 N N . THR A 1 168 ? 16.327 2.057 -19.223 1.00 88.50 168 THR A N 1
ATOM 1370 C CA . THR A 1 168 ? 16.469 0.629 -18.902 1.00 88.50 168 THR A CA 1
ATOM 1371 C C . THR A 1 168 ? 17.936 0.195 -18.936 1.00 88.50 168 THR A C 1
ATOM 1373 O O . THR A 1 168 ? 18.366 -0.546 -18.055 1.00 88.50 168 THR A O 1
ATOM 1376 N N . LEU A 1 169 ? 18.728 0.686 -19.896 1.00 87.38 169 LEU A N 1
ATOM 1377 C CA . LEU A 1 169 ? 20.175 0.446 -19.949 1.00 87.38 169 LEU A CA 1
ATOM 1378 C C . LEU A 1 169 ? 20.892 1.010 -18.716 1.00 87.38 169 LEU A C 1
ATOM 1380 O O . LEU A 1 169 ? 21.715 0.313 -18.130 1.00 87.38 169 LEU A O 1
ATOM 1384 N N . VAL A 1 170 ? 20.539 2.220 -18.270 1.00 84.12 170 VAL A N 1
ATOM 1385 C CA . VAL A 1 170 ? 21.091 2.822 -17.041 1.00 84.12 170 VAL A CA 1
ATOM 1386 C C . VAL A 1 170 ? 20.735 1.992 -15.803 1.00 84.12 170 VAL A C 1
ATOM 1388 O O . VAL A 1 170 ? 21.590 1.743 -14.956 1.00 84.12 170 VAL A O 1
ATOM 1391 N N . GLN A 1 171 ? 19.493 1.510 -15.699 1.00 82.38 171 GLN A N 1
ATOM 1392 C CA . GLN A 1 171 ? 19.078 0.621 -14.606 1.00 82.38 171 GLN A CA 1
ATOM 1393 C C . GLN A 1 171 ? 19.817 -0.722 -14.636 1.00 82.38 171 GLN A C 1
ATOM 1395 O O . GLN A 1 171 ? 20.219 -1.222 -13.587 1.00 82.38 171 GLN A O 1
ATOM 1400 N N . LEU A 1 172 ? 20.010 -1.297 -15.827 1.00 84.06 172 LEU A N 1
ATOM 1401 C CA . LEU A 1 172 ? 20.739 -2.551 -16.015 1.00 84.06 172 LEU A CA 1
ATOM 1402 C C . LEU A 1 172 ? 22.217 -2.399 -15.640 1.00 84.06 172 LEU A C 1
ATOM 1404 O O . LEU A 1 172 ? 22.767 -3.279 -14.980 1.00 84.06 172 LEU A O 1
ATOM 1408 N N . PHE A 1 173 ? 22.827 -1.275 -16.021 1.00 77.44 173 PHE A N 1
ATOM 1409 C CA . PHE A 1 173 ? 24.207 -0.933 -15.686 1.00 77.44 173 PHE A CA 1
ATOM 1410 C C . PHE A 1 173 ? 24.395 -0.777 -14.175 1.00 77.44 173 PHE A C 1
ATOM 1412 O O . PHE A 1 173 ? 25.254 -1.430 -13.596 1.00 77.44 173 PHE A O 1
ATOM 1419 N N . ASN A 1 174 ? 23.526 -0.000 -13.524 1.00 73.44 174 ASN A N 1
ATOM 1420 C CA . ASN A 1 174 ? 23.595 0.234 -12.080 1.00 73.44 174 ASN A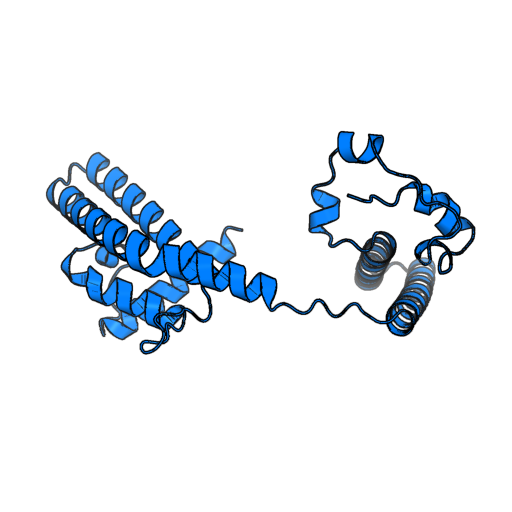 CA 1
ATOM 1421 C C . ASN A 1 174 ? 23.095 -0.950 -11.237 1.00 73.44 174 ASN A C 1
ATOM 1423 O O . ASN A 1 174 ? 23.215 -0.918 -10.016 1.00 73.44 174 ASN A O 1
ATOM 1427 N N . ARG A 1 175 ? 22.458 -1.957 -11.858 1.00 72.25 175 ARG A N 1
ATOM 1428 C CA . ARG A 1 175 ? 21.764 -3.084 -11.197 1.00 72.25 175 ARG A CA 1
ATOM 1429 C C . ARG A 1 175 ? 20.808 -2.660 -10.068 1.00 72.25 175 ARG A C 1
ATOM 1431 O O . ARG A 1 175 ? 20.473 -3.463 -9.199 1.00 72.25 175 ARG A O 1
ATOM 1438 N N . ARG A 1 176 ? 20.342 -1.410 -10.097 1.00 66.62 176 ARG A N 1
ATOM 1439 C CA . ARG A 1 176 ? 19.507 -0.773 -9.074 1.00 66.62 176 ARG A CA 1
ATOM 1440 C C . ARG A 1 176 ? 18.209 -0.277 -9.688 1.00 66.62 176 ARG A C 1
ATOM 1442 O O . ARG A 1 176 ? 18.152 0.135 -10.850 1.00 66.62 176 ARG A O 1
ATOM 1449 N N . ARG A 1 177 ? 17.134 -0.317 -8.901 1.00 69.44 177 ARG A N 1
ATOM 1450 C CA . ARG A 1 177 ? 15.840 0.236 -9.327 1.00 69.44 177 ARG A CA 1
ATOM 1451 C C . ARG A 1 177 ? 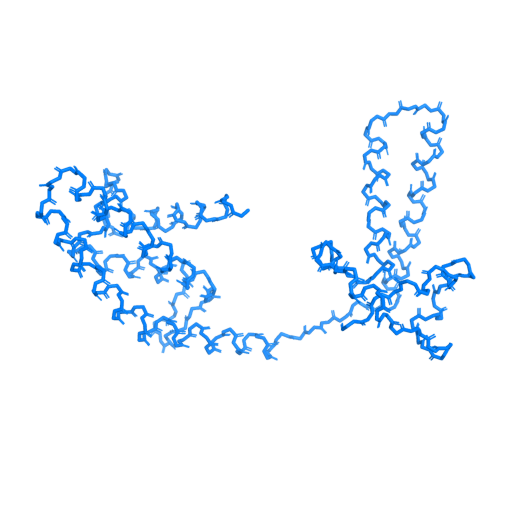15.923 1.761 -9.366 1.00 69.44 177 ARG A C 1
ATOM 1453 O O . ARG A 1 177 ? 16.644 2.357 -8.575 1.00 69.44 177 ARG A O 1
ATOM 1460 N N . ALA A 1 178 ? 15.102 2.403 -10.200 1.00 66.62 178 ALA A N 1
ATOM 1461 C CA . ALA A 1 178 ? 15.046 3.868 -10.299 1.00 66.62 178 ALA A CA 1
ATOM 1462 C C . ALA A 1 178 ? 14.975 4.574 -8.933 1.00 66.62 178 ALA A C 1
ATOM 1464 O O . ALA A 1 178 ? 15.709 5.520 -8.694 1.00 66.62 178 ALA A O 1
ATOM 1465 N N . GLY A 1 179 ? 14.145 4.070 -8.014 1.00 66.00 179 GLY A N 1
ATOM 1466 C CA . GLY A 1 179 ? 14.003 4.677 -6.691 1.00 66.00 179 GLY A CA 1
ATOM 1467 C C . GLY A 1 179 ? 15.214 4.488 -5.772 1.00 66.00 179 GLY A C 1
ATOM 1468 O O . GLY A 1 179 ? 15.354 5.237 -4.819 1.00 66.00 179 GLY A O 1
ATOM 1469 N N . GLU A 1 180 ? 16.058 3.482 -6.004 1.00 68.31 180 GLU A N 1
ATOM 1470 C CA . GLU A 1 180 ? 17.319 3.317 -5.264 1.00 68.31 180 GLU A CA 1
ATOM 1471 C C . GLU A 1 180 ? 18.361 4.321 -5.757 1.00 68.31 180 GLU A C 1
ATOM 1473 O O . GLU A 1 180 ? 19.085 4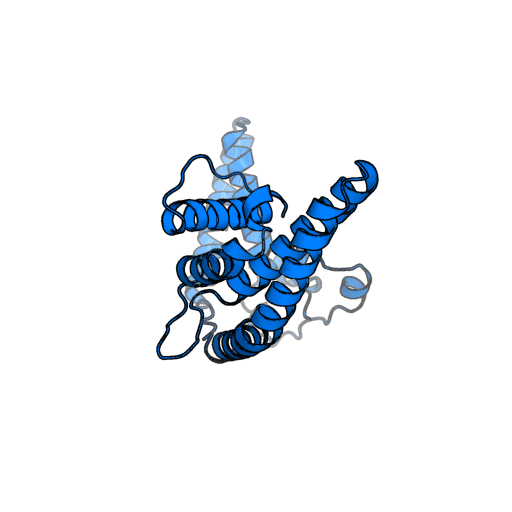.859 -4.938 1.00 68.31 180 GLU A O 1
ATOM 1478 N N . ILE A 1 181 ? 18.375 4.620 -7.061 1.00 67.88 181 ILE A N 1
ATOM 1479 C CA . ILE A 1 181 ? 19.249 5.637 -7.668 1.00 67.88 181 ILE A CA 1
ATOM 1480 C C . ILE A 1 181 ? 18.809 7.053 -7.261 1.00 67.88 181 ILE A C 1
ATOM 1482 O O . ILE A 1 181 ? 19.644 7.892 -6.957 1.00 67.88 181 ILE A O 1
ATOM 1486 N N . GLU A 1 182 ? 17.500 7.314 -7.209 1.00 71.19 182 GLU A N 1
ATOM 1487 C CA . GLU A 1 182 ? 16.929 8.614 -6.809 1.00 71.19 182 GLU A CA 1
ATOM 1488 C C . GLU A 1 182 ? 17.287 9.021 -5.369 1.00 71.19 182 GLU A C 1
ATOM 1490 O O . GLU A 1 182 ? 17.299 10.205 -5.053 1.00 71.19 182 GLU A O 1
ATOM 1495 N N . ARG A 1 183 ? 17.549 8.045 -4.490 1.00 73.38 183 ARG A N 1
ATOM 1496 C CA . ARG A 1 183 ? 17.826 8.265 -3.061 1.00 73.38 183 ARG A CA 1
ATOM 1497 C C . ARG A 1 183 ? 19.312 8.238 -2.708 1.00 73.38 183 ARG A C 1
ATOM 1499 O O . ARG A 1 183 ? 19.624 8.200 -1.527 1.00 73.38 183 ARG A O 1
ATOM 1506 N N . VAL A 1 184 ? 20.193 8.194 -3.703 1.00 71.69 184 VAL A N 1
ATOM 1507 C CA . VAL A 1 184 ? 21.640 8.254 -3.480 1.00 71.69 184 VAL A CA 1
ATOM 1508 C C . VAL A 1 184 ? 22.017 9.676 -3.080 1.00 71.69 184 VAL A C 1
ATOM 1510 O O . VAL A 1 184 ? 21.704 10.625 -3.804 1.00 71.69 184 VAL A O 1
ATOM 1513 N N . GLU A 1 185 ? 22.681 9.820 -1.938 1.00 78.25 185 GLU A N 1
ATOM 1514 C CA . GLU A 1 185 ? 23.166 11.109 -1.446 1.00 78.25 185 GLU A CA 1
ATOM 1515 C C . GLU A 1 185 ? 24.568 11.437 -1.997 1.00 78.25 185 GLU A C 1
ATOM 1517 O O . GLU A 1 185 ? 25.251 10.602 -2.593 1.00 78.25 185 GLU A O 1
ATOM 1522 N N . ILE A 1 186 ? 25.019 12.686 -1.841 1.00 79.00 186 ILE A N 1
ATOM 1523 C CA . ILE A 1 186 ? 26.372 13.084 -2.277 1.00 79.00 186 ILE A CA 1
ATOM 1524 C C . ILE A 1 186 ? 27.431 12.342 -1.454 1.00 79.00 186 ILE A C 1
ATOM 1526 O O . ILE A 1 186 ? 28.437 11.904 -2.006 1.00 79.00 186 ILE A O 1
ATOM 1530 N N . ASP A 1 187 ? 27.182 12.146 -0.162 1.00 75.81 187 ASP A N 1
ATOM 1531 C CA . ASP A 1 187 ? 28.092 11.414 0.719 1.00 75.81 187 ASP A CA 1
ATOM 1532 C C . ASP A 1 187 ? 28.219 9.945 0.295 1.00 75.81 187 ASP A C 1
ATOM 1534 O O . ASP A 1 187 ? 29.329 9.411 0.250 1.00 75.81 187 ASP A O 1
ATOM 1538 N N . ASP A 1 188 ? 27.114 9.334 -0.149 1.00 69.19 188 ASP A N 1
ATOM 1539 C CA . ASP A 1 188 ? 27.106 7.991 -0.733 1.00 69.19 188 ASP A CA 1
ATOM 1540 C C . ASP A 1 188 ? 27.995 7.907 -1.988 1.00 69.19 188 ASP A C 1
ATOM 1542 O O . ASP A 1 188 ? 28.652 6.897 -2.246 1.00 69.19 188 ASP A O 1
ATOM 1546 N N . PHE A 1 189 ? 28.024 8.981 -2.784 1.00 68.12 189 PHE A N 1
ATOM 1547 C CA . PHE A 1 189 ? 28.869 9.081 -3.975 1.00 68.12 189 PHE A CA 1
ATOM 1548 C C . PHE A 1 189 ? 30.335 9.291 -3.654 1.00 68.12 189 PHE A C 1
ATOM 1550 O O . PHE A 1 189 ? 31.175 8.818 -4.408 1.00 68.12 189 PHE A O 1
ATOM 1557 N N . LEU A 1 190 ? 30.669 9.978 -2.568 1.00 70.19 190 LEU A N 1
ATOM 1558 C CA . LEU A 1 190 ? 32.064 10.202 -2.191 1.00 70.19 190 LEU A CA 1
ATOM 1559 C C . LEU A 1 190 ? 32.697 8.963 -1.544 1.00 70.19 190 LEU A C 1
ATOM 1561 O O . LEU A 1 190 ? 33.913 8.798 -1.620 1.00 70.19 190 LEU A O 1
ATOM 1565 N N . GLN A 1 191 ? 31.885 8.080 -0.958 1.00 67.31 191 GLN A N 1
ATOM 1566 C CA . GLN A 1 191 ? 32.332 6.878 -0.244 1.00 67.31 191 GLN A CA 1
ATOM 1567 C C . GLN A 1 191 ? 32.307 5.592 -1.088 1.00 67.31 191 GLN A C 1
ATOM 1569 O O . GLN A 1 191 ? 32.432 4.499 -0.540 1.00 67.31 191 GLN A O 1
ATOM 1574 N N . TYR A 1 192 ? 32.149 5.686 -2.410 1.00 62.84 192 TYR A N 1
ATOM 1575 C CA . TYR A 1 192 ? 32.045 4.497 -3.258 1.00 62.84 192 TYR A CA 1
ATOM 1576 C C . TYR A 1 192 ? 33.296 3.599 -3.184 1.00 62.84 192 TYR A C 1
ATOM 1578 O O . TYR A 1 192 ? 34.432 4.048 -3.358 1.00 62.84 192 TYR A O 1
ATOM 1586 N N . GLU A 1 193 ? 33.086 2.294 -2.993 1.00 56.31 193 GLU A N 1
ATOM 1587 C CA . GLU A 1 193 ? 34.143 1.295 -3.154 1.00 56.31 193 GLU A CA 1
ATOM 1588 C C . GLU A 1 193 ? 34.394 1.019 -4.644 1.00 56.31 193 GLU A C 1
ATOM 1590 O O . GLU A 1 193 ? 33.478 0.728 -5.417 1.00 56.31 193 GLU A O 1
ATOM 1595 N N . ARG A 1 194 ? 35.662 1.084 -5.068 1.00 53.66 194 ARG A N 1
ATOM 1596 C CA . ARG A 1 194 ? 36.069 0.665 -6.416 1.00 53.66 194 ARG A CA 1
ATOM 1597 C C . ARG A 1 194 ? 36.122 -0.857 -6.491 1.00 53.66 194 ARG A C 1
ATOM 1599 O O . ARG A 1 194 ? 36.722 -1.509 -5.643 1.00 53.66 194 ARG A O 1
ATOM 1606 N N . PHE A 1 195 ? 35.542 -1.426 -7.544 1.00 53.78 195 PHE A N 1
ATOM 1607 C CA . PHE A 1 195 ? 35.626 -2.861 -7.803 1.00 53.78 195 PHE A CA 1
ATOM 1608 C C . PHE A 1 195 ? 37.067 -3.289 -8.114 1.00 53.78 195 PHE A C 1
ATOM 1610 O O . PHE A 1 195 ? 37.715 -2.706 -8.980 1.00 53.78 195 PHE A O 1
ATOM 1617 N N . ASN A 1 196 ? 37.535 -4.358 -7.464 1.00 51.03 196 ASN A N 1
ATOM 1618 C CA . ASN A 1 196 ? 38.756 -5.063 -7.861 1.00 51.03 196 ASN A CA 1
ATOM 1619 C C . ASN A 1 196 ? 38.508 -5.889 -9.138 1.00 51.03 196 ASN A C 1
ATOM 1621 O O . ASN A 1 196 ? 37.435 -6.474 -9.308 1.00 51.03 196 ASN A O 1
ATOM 1625 N N . GLU A 1 197 ? 39.517 -5.979 -10.010 1.00 52.03 197 GLU A N 1
ATOM 1626 C CA . GLU A 1 197 ? 39.439 -6.548 -11.371 1.00 52.03 197 GLU A CA 1
ATOM 1627 C C . GLU A 1 197 ? 38.927 -8.003 -11.449 1.00 52.03 197 GLU A C 1
ATOM 1629 O O . GLU A 1 197 ? 38.444 -8.435 -12.495 1.00 52.03 197 GLU A O 1
ATOM 1634 N N . ASN A 1 198 ? 38.951 -8.739 -10.334 1.00 52.03 198 ASN A N 1
ATOM 1635 C CA . ASN A 1 198 ? 38.526 -10.139 -10.237 1.00 52.03 198 ASN A CA 1
ATOM 1636 C C . ASN A 1 198 ? 37.021 -10.340 -9.976 1.00 52.03 198 ASN A C 1
ATOM 1638 O O . ASN A 1 198 ? 36.579 -11.466 -9.754 1.00 52.03 198 ASN A O 1
ATOM 1642 N N . ASN A 1 199 ? 36.214 -9.277 -9.973 1.00 55.78 199 ASN A N 1
ATOM 1643 C CA . ASN A 1 199 ? 34.781 -9.395 -9.721 1.00 55.78 199 ASN A CA 1
ATOM 1644 C C . ASN A 1 199 ? 34.034 -9.840 -10.997 1.00 55.78 199 ASN A C 1
ATOM 1646 O O . ASN A 1 199 ? 34.162 -9.200 -12.044 1.00 55.78 199 ASN A O 1
ATOM 1650 N N . GLU A 1 200 ? 33.179 -10.872 -10.922 1.00 55.78 200 GLU A N 1
ATOM 1651 C CA . GLU A 1 200 ? 32.325 -11.327 -12.047 1.00 55.78 200 GLU A CA 1
ATOM 1652 C C . GLU A 1 200 ? 31.489 -10.181 -12.663 1.00 55.78 200 GLU A C 1
ATOM 1654 O O . GLU A 1 200 ? 31.061 -10.236 -13.823 1.00 55.78 200 GLU A O 1
ATOM 1659 N N . MET A 1 201 ? 31.279 -9.108 -11.890 1.00 54.06 201 MET A N 1
ATOM 1660 C CA . MET A 1 201 ? 30.648 -7.858 -12.313 1.00 54.06 201 MET A CA 1
ATOM 1661 C C . MET A 1 201 ? 31.411 -7.121 -13.425 1.00 54.06 201 MET A C 1
ATOM 1663 O O . MET A 1 201 ? 30.764 -6.549 -14.301 1.00 54.06 201 MET A O 1
ATOM 1667 N N . MET A 1 202 ? 32.747 -7.173 -13.446 1.00 51.59 202 MET A N 1
ATOM 1668 C CA . MET A 1 202 ? 33.575 -6.511 -14.466 1.00 51.59 202 MET A CA 1
ATOM 1669 C C . MET A 1 202 ? 33.754 -7.345 -15.738 1.00 51.59 202 MET A C 1
ATOM 1671 O O . MET A 1 202 ? 34.036 -6.794 -16.801 1.00 51.59 202 MET A O 1
ATOM 1675 N N . VAL A 1 203 ? 33.560 -8.664 -15.663 1.00 55.00 203 VAL A N 1
ATOM 1676 C CA . VAL A 1 203 ? 33.789 -9.596 -16.785 1.00 55.00 203 VAL A CA 1
ATOM 1677 C C . VAL A 1 203 ? 32.827 -9.349 -17.958 1.00 55.00 203 VAL A C 1
ATOM 1679 O O . VAL A 1 203 ? 33.162 -9.632 -19.103 1.00 55.00 203 VAL A O 1
ATOM 1682 N N . ASN A 1 204 ? 31.644 -8.779 -17.703 1.00 54.38 204 ASN A N 1
ATOM 1683 C CA . ASN A 1 204 ? 30.604 -8.555 -18.720 1.00 54.38 204 ASN A CA 1
ATOM 1684 C C . ASN A 1 204 ? 30.544 -7.109 -19.262 1.00 54.38 204 ASN A C 1
ATOM 1686 O O . ASN A 1 204 ? 29.612 -6.770 -19.998 1.00 54.38 204 ASN A O 1
ATOM 1690 N N . LEU A 1 205 ? 31.494 -6.253 -18.877 1.00 57.38 205 LEU A N 1
ATOM 1691 C CA . LEU A 1 205 ? 31.562 -4.850 -19.290 1.00 57.38 205 LEU A CA 1
ATOM 1692 C C . LEU A 1 205 ? 32.635 -4.664 -20.373 1.00 57.38 205 LEU A C 1
ATOM 1694 O O . LEU A 1 205 ? 33.754 -5.163 -20.239 1.00 57.38 205 LEU A O 1
ATOM 1698 N N . ASN A 1 206 ? 32.326 -3.916 -21.432 1.00 54.19 206 ASN A N 1
ATOM 1699 C CA . ASN A 1 206 ? 33.323 -3.490 -22.419 1.00 54.19 206 ASN A CA 1
ATOM 1700 C C . ASN A 1 206 ? 34.255 -2.421 -21.824 1.00 54.19 206 ASN A C 1
ATOM 1702 O O . ASN A 1 206 ? 33.905 -1.759 -20.854 1.00 54.19 206 ASN A O 1
ATOM 1706 N N . MET A 1 207 ? 35.432 -2.191 -22.419 1.00 48.75 207 MET A N 1
ATOM 1707 C CA . MET A 1 207 ? 36.459 -1.265 -21.888 1.00 48.75 207 MET A CA 1
ATOM 1708 C C . MET A 1 207 ? 35.928 0.135 -21.512 1.00 48.75 207 MET A C 1
ATOM 1710 O O . MET A 1 207 ? 36.294 0.676 -20.473 1.00 48.75 207 MET A O 1
ATOM 1714 N N . ARG A 1 208 ? 35.008 0.702 -22.306 1.00 49.47 208 ARG A N 1
ATOM 1715 C CA . ARG A 1 208 ? 34.329 1.978 -21.996 1.00 49.47 208 ARG A CA 1
ATOM 1716 C C . ARG A 1 208 ? 33.404 1.891 -20.781 1.00 49.47 208 ARG A C 1
ATOM 1718 O O . ARG A 1 208 ? 33.337 2.815 -19.981 1.00 49.47 208 ARG A O 1
ATOM 1725 N N . GLU A 1 209 ? 32.688 0.784 -20.650 1.00 53.03 209 GLU A N 1
ATOM 1726 C CA . GLU A 1 209 ? 31.792 0.532 -19.525 1.00 53.03 209 GLU A CA 1
ATOM 1727 C C . GLU A 1 209 ? 32.581 0.214 -18.256 1.00 53.03 209 GLU A C 1
ATOM 1729 O O . GLU A 1 209 ? 32.149 0.607 -17.183 1.00 53.03 209 GLU A O 1
ATOM 1734 N N . LYS A 1 210 ? 33.757 -0.417 -18.373 1.00 54.38 210 LYS A N 1
ATOM 1735 C CA . LYS A 1 210 ? 34.702 -0.607 -17.266 1.00 54.38 210 LYS A CA 1
ATOM 1736 C C . LYS A 1 210 ? 35.206 0.734 -16.730 1.00 54.38 210 LYS A C 1
ATOM 1738 O O . LYS A 1 210 ? 35.147 0.954 -15.525 1.00 54.38 210 LYS A O 1
ATOM 1743 N N . LEU A 1 211 ? 35.587 1.662 -17.615 1.00 49.94 211 LEU A N 1
ATOM 1744 C CA . LEU A 1 211 ? 35.972 3.026 -17.229 1.00 49.94 211 LEU A CA 1
ATOM 1745 C C . LEU A 1 211 ? 34.848 3.749 -16.463 1.00 49.94 211 LEU A C 1
ATOM 1747 O O . LEU A 1 211 ? 35.094 4.364 -15.426 1.00 49.94 211 LEU A O 1
ATOM 1751 N N . ASN A 1 212 ? 33.606 3.614 -16.939 1.00 47.03 212 ASN A N 1
ATOM 1752 C CA . ASN A 1 212 ? 32.425 4.227 -16.323 1.00 47.03 212 ASN A CA 1
ATOM 1753 C C . ASN A 1 212 ? 31.906 3.458 -15.092 1.00 47.03 212 ASN A C 1
ATOM 1755 O O . ASN A 1 212 ? 31.205 4.032 -14.263 1.00 47.03 212 ASN A O 1
ATOM 1759 N N . SER A 1 213 ? 32.251 2.174 -14.940 1.00 48.16 213 SER A N 1
ATOM 1760 C CA . SER A 1 213 ? 31.862 1.335 -13.791 1.00 48.16 213 SER A CA 1
ATOM 1761 C C . SER A 1 213 ? 32.619 1.662 -12.514 1.00 48.16 213 SER A C 1
ATOM 1763 O O . SER A 1 213 ? 32.227 1.211 -11.443 1.00 48.16 213 SER A O 1
ATOM 1765 N N . THR A 1 214 ? 33.626 2.535 -12.609 1.00 42.91 214 THR A N 1
ATOM 1766 C CA . THR A 1 214 ? 34.189 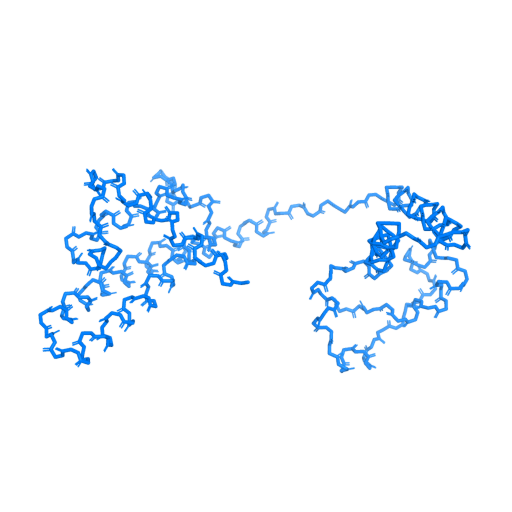3.257 -11.465 1.00 42.91 214 THR A CA 1
ATOM 1767 C C . THR A 1 214 ? 33.093 3.980 -10.665 1.00 42.91 214 THR A C 1
ATOM 1769 O O . THR A 1 214 ? 33.287 4.229 -9.492 1.00 42.91 214 THR A O 1
ATOM 1772 N N . ILE A 1 215 ? 31.922 4.261 -11.256 1.00 45.25 215 ILE A N 1
ATOM 1773 C CA . ILE A 1 215 ? 30.769 4.919 -10.614 1.00 45.25 215 ILE A CA 1
ATOM 1774 C C . ILE A 1 215 ? 29.658 3.900 -10.253 1.00 45.25 215 ILE A C 1
ATOM 1776 O O . ILE A 1 215 ? 28.476 4.236 -10.198 1.00 45.25 215 ILE A O 1
ATOM 1780 N N . MET A 1 216 ? 29.976 2.616 -10.057 1.00 45.09 216 MET A N 1
ATOM 1781 C CA . MET A 1 216 ? 28.986 1.674 -9.519 1.00 45.09 216 MET A CA 1
ATOM 1782 C C . MET A 1 216 ? 28.946 1.762 -7.989 1.00 45.09 216 MET A C 1
ATOM 1784 O O . MET A 1 216 ? 29.875 1.360 -7.301 1.00 45.09 216 MET A O 1
ATOM 1788 N N . PHE A 1 217 ? 27.828 2.268 -7.472 1.00 44.31 217 PHE A N 1
ATOM 1789 C CA . PHE A 1 217 ? 27.539 2.370 -6.045 1.00 44.31 217 PHE A CA 1
ATOM 1790 C C . PHE A 1 217 ? 27.264 0.992 -5.435 1.00 44.31 217 PHE A C 1
ATOM 1792 O O . PHE A 1 217 ? 26.216 0.390 -5.700 1.00 44.31 217 PHE A O 1
ATOM 1799 N N . VAL A 1 218 ? 28.166 0.520 -4.577 1.00 38.66 218 VAL A N 1
ATOM 1800 C CA . VAL A 1 218 ? 27.900 -0.583 -3.647 1.00 38.66 218 VAL A CA 1
ATOM 1801 C C . VAL A 1 218 ? 27.685 0.014 -2.258 1.00 38.66 218 VAL A C 1
ATOM 1803 O O . VAL A 1 218 ? 28.586 0.629 -1.709 1.00 38.66 218 VAL A O 1
ATOM 1806 N N . PHE A 1 219 ? 26.477 -0.176 -1.732 1.00 38.62 219 PHE A N 1
ATOM 1807 C CA . PHE A 1 219 ? 26.165 -0.227 -0.302 1.00 38.62 219 PHE A CA 1
ATOM 1808 C C . PHE A 1 219 ? 25.377 -1.513 -0.089 1.00 38.62 219 PHE A C 1
ATOM 1810 O O . PHE A 1 219 ? 24.492 -1.770 -0.952 1.00 38.62 219 PHE A O 1
#

Mean predicted aligned error: 13.42 Å

Sequence (219 aa):
MIRAKLRTVGKFFLTFKKICGSESIKLQEVFDPPHYDACIASINEMCKMDVNTGRYASPATAFAIGSYLKKIAFYLVSESIKKKNKSRQENIKDFLILLQEGLSHEVNKTVLENQKEQKRRKKITLPSTKDIRSLKTYLEKRQHVHLEKLKEKFKFEVWKDLLGVTLTLVQLFNRRRAGEIERVEIDDFLQYERFNENNEMMVNLNMREKLNSTIMFVF